Protein AF-0000000067284777 (afdb_homodimer)

Organism: NCBI:txid741277

Radius of gyration: 22.98 Å; Cα contacts (8 Å, |Δi|>4): 532; chains: 2; bounding box: 87×63×55 Å

Foldseek 3Di:
DPPPPPPPPPPPPCPVPLWAKEKEWAQCAQFDDDPNDTDDGGLRNLLLVVLVVVCVPPPCCPRYPYYYDPHPPPRVFPTKMWIDIAQAKIWMFGVAGSPPCNVQVSQLNVVLVVDPRSDDDLVNGDDRRNPGTDDIGGHDD/DPPPPPPPPPPPPCPVVQWAKEKEWAQCAQFDDDPNDTDDGGLRNLLLVVLVVVCVPPPCCPRYPYYYDPHPPPRVFPTKMWIDIAQAKIWMFGVAGSPPCNVQVSQLNVVLVVDPRSDDDLVNGDDSRNPGTDDIGGHDD

Sequence (282 aa):
MTTTTNTSAISTHKNTQQPSHTLFVCKTCASVWQDGKRVGESGGQKLLKKLQELAQDWHLKDGFPIQEVECMSACSHSCVVAFAGSGKLTYMFGDLPVDDSAAAILECASKYYDKPDGFLPWSERPEPLKKGILARIPSLSMTTTTNTSAISTHKNTQQPSHTLFVCKTCASVWQDGKRVGESGGQKLLKKLQELAQDWHLKDGFPIQEVECMSACSHSCVVAFAGSGKLTYMFGDLPVDDSAAAILECASKYYDKPDGFLPWSERPEPLKKGILARIPSLS

Secondary structure (DSSP, 8-state):
--------------------EEEEEETTTT-EEETTEEES--HHHHHHHHHHHHHTT-TTTTTS-EEEES--S-GGG-S-EEEEETTS-EEEE----TTT-HHHHHHHHHHHHHSTT----GGGS-HHHHHTEEEEEPPP-/--------------------EEEEEETTTT-EEETTEEES--HHHHHHHHHHHHHTT-TTTTTS-EEEES--S-GGG-S-EEEEETTS-EEEE----TTTSHHHHHHHHHHHHHSTT----GGGS-HHHHHTEEEEEPPP-

Solvent-accessible surface area (backbone atoms only — not comparable to full-atom values): 15548 Å² total; per-residue (Å²): 135,84,78,75,77,78,74,73,74,73,72,74,71,73,72,65,76,57,72,54,34,38,35,38,31,22,33,51,19,60,56,40,74,53,97,91,33,82,46,88,78,19,43,13,42,52,31,47,50,50,36,54,60,59,35,73,77,38,94,48,44,82,60,40,36,78,40,80,35,70,69,33,62,42,64,95,29,39,23,40,39,32,46,40,36,66,72,12,34,32,39,32,34,20,55,36,54,60,89,75,30,42,69,45,49,54,53,39,48,52,53,30,67,71,29,84,50,29,72,71,58,66,88,75,36,42,72,66,55,51,76,13,53,55,36,42,41,78,45,78,127,135,80,75,76,76,77,72,72,72,72,72,71,70,70,74,64,75,58,75,54,36,38,34,38,30,22,33,49,19,60,54,40,74,54,96,92,33,83,46,86,78,18,43,12,41,51,31,46,50,50,36,55,61,59,33,73,78,38,94,48,44,82,60,40,36,79,41,81,35,70,70,33,62,42,65,95,30,40,24,41,38,32,44,41,36,68,73,13,34,31,38,30,36,20,54,36,55,58,89,75,30,44,70,45,49,54,54,38,48,52,53,30,67,70,29,84,50,28,72,72,56,66,89,73,38,41,72,67,55,51,77,14,52,55,35,42,40,78,45,78,129

InterPro domains:
  IPR012863 Protein of unknown function DUF1636 [PF07845] (23-139)
  IPR036249 Thioredoxin-like superfamily [SSF52833] (20-105)

Nearest PDB structures (foldseek):
  1f37-assembly1_B  TM=7.249E-01  e=5.087E-04  Aquifex aeolicus
  1m2b-assembly1_B  TM=7.357E-01  e=4.433E-03  Aquifex aeolicus
  1m2a-assembly1_A  TM=6.903E-01  e=4.716E-03  Aquifex aeolicus
  5abr-assembly1_B  TM=6.705E-01  e=3.917E-03  Azotobacter vinelandii
  6wa6-assembly1_H  TM=3.284E-01  e=9.497E+00  Chlamydia pneumoniae

Structure (mmCIF, N/CA/C/O backbone):
data_AF-0000000067284777-model_v1
#
loop_
_entity.id
_entity.type
_entity.pdbx_description
1 polymer 'FeS-binding protein'
#
loop_
_atom_site.group_PDB
_atom_site.id
_atom_site.type_symbol
_atom_site.label_atom_id
_atom_site.label_alt_id
_atom_site.label_comp_id
_atom_site.label_asym_id
_atom_site.label_entity_id
_atom_site.label_seq_id
_atom_site.pdbx_PDB_ins_code
_atom_site.Cartn_x
_atom_site.Cartn_y
_atom_site.Cartn_z
_atom_site.occupancy
_atom_site.B_iso_or_equiv
_atom_site.auth_seq_id
_atom_site.auth_comp_id
_atom_site.auth_asym_id
_atom_site.auth_atom_id
_atom_site.pdbx_PDB_model_num
ATOM 1 N N . MET A 1 1 ? -61.688 14.523 23.891 1 28.2 1 MET A N 1
ATOM 2 C CA . MET A 1 1 ? -61.094 13.344 23.281 1 28.2 1 MET A CA 1
ATOM 3 C C . MET A 1 1 ? -59.688 13.656 22.797 1 28.2 1 MET A C 1
ATOM 5 O O . MET A 1 1 ? -59.5 14.43 21.844 1 28.2 1 MET A O 1
ATOM 9 N N . THR A 1 2 ? -58.688 13.789 23.688 1 31.59 2 THR A N 1
ATOM 10 C CA . THR A 1 2 ? -57.312 14.258 23.578 1 31.59 2 THR A CA 1
ATOM 11 C C . THR A 1 2 ? -56.469 13.258 22.797 1 31.59 2 THR A C 1
ATOM 13 O O . THR A 1 2 ? -56.25 12.125 23.234 1 31.59 2 THR A O 1
ATOM 16 N N . THR A 1 3 ? -56.688 13.203 21.484 1 32.84 3 THR A N 1
ATOM 17 C CA . THR A 1 3 ? -55.906 12.32 20.609 1 32.84 3 THR A CA 1
ATOM 18 C C . THR A 1 3 ? -54.438 12.555 20.781 1 32.84 3 THR A C 1
ATOM 20 O O . THR A 1 3 ? -53.938 13.68 20.625 1 32.84 3 THR A O 1
ATOM 23 N N . THR A 1 4 ? -53.781 11.797 21.688 1 32.78 4 THR A N 1
ATOM 24 C CA . THR A 1 4 ? -52.344 11.727 21.953 1 32.78 4 THR A CA 1
ATOM 25 C C . THR A 1 4 ? -51.594 11.32 20.703 1 32.78 4 THR A C 1
ATOM 27 O O . THR A 1 4 ? -51.812 10.234 20.156 1 32.78 4 THR A O 1
ATOM 30 N N . THR A 1 5 ? -51.312 12.25 19.781 1 32.47 5 THR A N 1
ATOM 31 C CA . THR A 1 5 ? -50.5 12.008 18.609 1 32.47 5 THR A CA 1
ATOM 32 C C . THR A 1 5 ? -49.156 11.391 19.031 1 32.47 5 THR A C 1
ATOM 34 O O . THR A 1 5 ? -48.438 11.969 19.844 1 32.47 5 THR A O 1
ATOM 37 N N . ASN A 1 6 ? -49.094 10.031 19.031 1 28.44 6 ASN A N 1
ATOM 38 C CA . ASN A 1 6 ? -47.875 9.242 19.219 1 28.44 6 ASN A CA 1
ATOM 39 C C . ASN A 1 6 ? -46.781 9.656 18.25 1 28.44 6 ASN A C 1
ATOM 41 O O . ASN A 1 6 ? -46.875 9.391 17.047 1 28.44 6 ASN A O 1
ATOM 45 N N . THR A 1 7 ? -46.156 10.828 18.328 1 32.12 7 THR A N 1
ATOM 46 C CA . THR A 1 7 ? -45.031 11.164 17.484 1 32.12 7 THR A CA 1
ATOM 47 C C . THR A 1 7 ? -43.938 10.102 17.578 1 32.12 7 THR A C 1
ATOM 49 O O . THR A 1 7 ? -43.375 9.883 18.656 1 32.12 7 THR A O 1
ATOM 52 N N . SER A 1 8 ? -44.219 8.992 16.938 1 30.64 8 SER A N 1
ATOM 53 C CA . SER A 1 8 ? -43.156 8.008 16.891 1 30.64 8 SER A CA 1
ATOM 54 C C . SER A 1 8 ? -41.812 8.656 16.5 1 30.64 8 SER A C 1
ATOM 56 O O . SER A 1 8 ? -41.719 9.344 15.484 1 30.64 8 SER A O 1
ATOM 58 N N . ALA A 1 9 ? -41 9.008 17.438 1 30.67 9 ALA A N 1
ATOM 59 C CA . ALA A 1 9 ? -39.594 9.375 17.234 1 30.67 9 ALA A CA 1
ATOM 60 C C . ALA A 1 9 ? -38.875 8.344 16.375 1 30.67 9 ALA A C 1
ATOM 62 O O . ALA A 1 9 ? -38.844 7.156 16.703 1 30.67 9 ALA A O 1
ATOM 63 N N . ILE A 1 10 ? -39.062 8.43 15.047 1 29.17 10 ILE A N 1
ATOM 64 C CA . ILE A 1 10 ? -38.188 7.633 14.188 1 29.17 10 ILE A CA 1
ATOM 65 C C . ILE A 1 10 ? -36.781 7.648 14.727 1 29.17 10 ILE A C 1
ATOM 67 O O . ILE A 1 10 ? -36.219 8.719 14.977 1 29.17 10 ILE A O 1
ATOM 71 N N . SER A 1 11 ? -36.438 6.711 15.539 1 30.22 11 SER A N 1
ATOM 72 C CA . SER A 1 11 ? -35.062 6.422 15.898 1 30.22 11 SER A CA 1
ATOM 73 C C . SER A 1 11 ? -34.125 6.535 14.688 1 30.22 11 SER A C 1
ATOM 75 O O . SER A 1 11 ? -34.375 5.906 13.648 1 30.22 11 SER A O 1
ATOM 77 N N . THR A 1 12 ? -33.719 7.742 14.359 1 32 12 THR A N 1
ATOM 78 C CA . THR A 1 12 ? -32.562 7.82 13.484 1 32 12 THR A CA 1
ATOM 79 C C . THR A 1 12 ? -31.562 6.719 13.828 1 32 12 THR A C 1
ATOM 81 O O . THR A 1 12 ? -31.062 6.645 14.953 1 32 12 THR A O 1
ATOM 84 N N . HIS A 1 13 ? -31.844 5.508 13.422 1 29.3 13 HIS A N 1
ATOM 85 C CA . HIS A 1 13 ? -30.781 4.5 13.391 1 29.3 13 HIS A CA 1
ATOM 86 C C . HIS A 1 13 ? -29.422 5.133 13.094 1 29.3 13 HIS A C 1
ATOM 88 O O . HIS A 1 13 ? -29.281 5.887 12.133 1 29.3 13 HIS A O 1
ATOM 94 N N . LYS A 1 14 ? -28.766 5.461 14.117 1 30.23 14 LYS A N 1
ATOM 95 C CA . LYS A 1 14 ? -27.328 5.691 14.078 1 30.23 14 LYS A CA 1
ATOM 96 C C . LYS A 1 14 ? -26.625 4.672 13.18 1 30.23 14 LYS A C 1
ATOM 98 O O . LYS A 1 14 ? -26.469 3.508 13.555 1 30.23 14 LYS A O 1
ATOM 103 N N . ASN A 1 15 ? -27.141 4.355 12.016 1 34.28 15 ASN A N 1
ATOM 104 C CA . ASN A 1 15 ? -26.141 3.699 11.172 1 34.28 15 ASN A CA 1
ATOM 105 C C . ASN A 1 15 ? -24.766 4.324 11.352 1 34.28 15 ASN A C 1
ATOM 107 O O . ASN A 1 15 ? -24.453 5.352 10.742 1 34.28 15 ASN A O 1
ATOM 111 N N . THR A 1 16 ? -24.234 4.492 12.422 1 37.41 16 THR A N 1
ATOM 112 C CA . THR A 1 16 ? -22.859 4.832 12.766 1 37.41 16 THR A CA 1
ATOM 113 C C . THR A 1 16 ? -21.875 4.152 11.812 1 37.41 16 THR A C 1
ATOM 115 O O . THR A 1 16 ? -20.672 4.117 12.07 1 37.41 16 THR A O 1
ATOM 118 N N . GLN A 1 17 ? -22.312 3.156 11.008 1 44.62 17 GLN A N 1
ATOM 119 C CA . GLN A 1 17 ? -21.172 2.607 10.281 1 44.62 17 GLN A CA 1
ATOM 120 C C . GLN A 1 17 ? -20.438 3.703 9.523 1 44.62 17 GLN A C 1
ATOM 122 O O . GLN A 1 17 ? -20.812 4.062 8.406 1 44.62 17 GLN A O 1
ATOM 127 N N . GLN A 1 18 ? -20.406 4.953 9.891 1 48.53 18 GLN A N 1
ATOM 128 C CA . GLN A 1 18 ? -19.656 5.965 9.156 1 48.53 18 GLN A CA 1
ATOM 129 C C . GLN A 1 18 ? -18.359 5.391 8.602 1 48.53 18 GLN A C 1
ATOM 131 O O . GLN A 1 18 ? -17.625 4.715 9.312 1 48.53 18 GLN A O 1
ATOM 136 N N . PRO A 1 19 ? -18.312 5.242 7.27 1 56.78 19 PRO A N 1
ATOM 137 C CA . PRO A 1 19 ? -17.016 4.84 6.707 1 56.78 19 PRO A CA 1
ATOM 138 C C . PRO A 1 19 ? -15.836 5.504 7.406 1 56.78 19 PRO A C 1
ATOM 140 O O . PRO A 1 19 ? -15.867 6.711 7.66 1 56.78 19 PRO A O 1
ATOM 143 N N . SER A 1 20 ? -15.039 4.793 8.172 1 87.12 20 SER A N 1
ATOM 144 C CA . SER A 1 20 ? -13.883 5.285 8.922 1 87.12 20 SER A CA 1
ATOM 145 C C . SER A 1 20 ? -12.664 5.438 8.023 1 87.12 20 SER A C 1
ATOM 147 O O . SER A 1 20 ? -12.5 4.691 7.055 1 87.12 20 SER A O 1
ATOM 149 N N . HIS A 1 21 ? -12.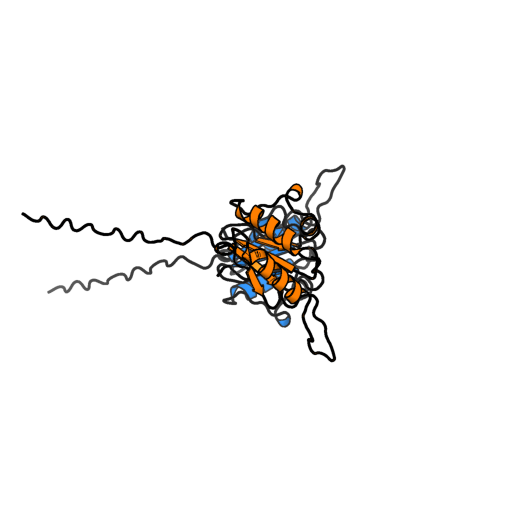156 6.656 7.848 1 97.19 21 HIS A N 1
ATOM 150 C CA . HIS A 1 21 ? -10.914 6.984 7.16 1 97.19 21 HIS A CA 1
ATOM 151 C C . HIS A 1 21 ? -9.766 7.152 8.148 1 97.19 21 HIS A C 1
ATOM 153 O O . HIS A 1 21 ? -9.984 7.465 9.32 1 97.19 21 HIS A O 1
ATOM 159 N N . THR A 1 22 ? -8.57 6.859 7.672 1 98.12 22 THR A N 1
ATOM 160 C CA . THR A 1 22 ? -7.367 7.152 8.445 1 98.12 22 THR A CA 1
ATOM 161 C C . THR A 1 22 ? -6.23 7.605 7.531 1 98.12 22 THR A C 1
ATOM 163 O O . THR A 1 22 ? -6.027 7.035 6.461 1 98.12 22 THR A O 1
ATOM 166 N N . LEU A 1 23 ? -5.555 8.641 7.926 1 98.69 23 LEU A N 1
ATOM 167 C CA . LEU A 1 23 ? -4.301 9.086 7.332 1 98.69 23 LEU A CA 1
ATOM 168 C C . LEU A 1 23 ? -3.109 8.594 8.148 1 98.69 23 LEU A C 1
ATOM 170 O O . LEU A 1 23 ? -2.859 9.102 9.25 1 98.69 23 LEU A O 1
ATOM 174 N N . PHE A 1 24 ? -2.357 7.68 7.582 1 98.81 24 PHE A N 1
ATOM 175 C CA . PHE A 1 24 ? -1.206 7.109 8.273 1 98.81 24 PHE A CA 1
ATOM 176 C C . PHE A 1 24 ? 0.067 7.867 7.914 1 98.81 24 PHE A C 1
ATOM 178 O O . PHE A 1 24 ? 0.275 8.234 6.758 1 98.81 24 PHE A O 1
ATOM 185 N N . VAL A 1 25 ? 0.874 8.109 8.906 1 98.88 25 VAL A N 1
ATOM 186 C CA . VAL A 1 25 ? 2.166 8.75 8.711 1 98.88 25 VAL A CA 1
ATOM 187 C C . VAL A 1 25 ? 3.275 7.883 9.297 1 98.88 25 VAL A C 1
ATOM 189 O O . VAL A 1 25 ? 3.227 7.512 10.469 1 98.88 25 VAL A O 1
ATOM 192 N N . CYS A 1 26 ? 4.25 7.551 8.508 1 98.81 26 CYS A N 1
ATOM 193 C CA . CYS A 1 26 ? 5.395 6.793 8.992 1 98.81 26 CYS A CA 1
ATOM 194 C C . CYS A 1 26 ? 6.32 7.672 9.82 1 98.81 26 CYS A C 1
ATOM 196 O O . CYS A 1 26 ? 6.957 8.586 9.297 1 98.81 26 CYS A O 1
ATOM 198 N N . LYS A 1 27 ? 6.438 7.391 10.977 1 97.81 27 LYS A N 1
ATOM 199 C CA . LYS A 1 27 ? 7.121 8.344 11.844 1 97.81 27 LYS A CA 1
ATOM 200 C C . LYS A 1 27 ? 8.625 8.102 11.852 1 97.81 27 LYS A C 1
ATOM 202 O O . LYS A 1 27 ? 9.398 8.961 12.281 1 97.81 27 LYS A O 1
ATOM 207 N N . THR A 1 28 ? 9.062 6.973 11.383 1 97.06 28 THR A N 1
ATOM 208 C CA . THR A 1 28 ? 10.484 6.68 11.445 1 97.06 28 THR A CA 1
ATOM 209 C C . THR A 1 28 ? 11.18 7.094 10.148 1 97.06 28 THR A C 1
ATOM 211 O O . THR A 1 28 ? 12.398 6.953 10.016 1 97.06 28 THR A O 1
ATOM 214 N N . CYS A 1 29 ? 10.523 7.57 9.234 1 96.62 29 CYS A N 1
ATOM 215 C CA . CYS A 1 29 ? 11.125 8.023 7.988 1 96.62 29 CYS A CA 1
ATOM 216 C C . CYS A 1 29 ? 12.227 9.047 8.25 1 96.62 29 CYS A C 1
ATOM 218 O O . CYS A 1 29 ? 12.055 9.938 9.078 1 96.62 29 CYS A O 1
ATOM 220 N N . ALA A 1 30 ? 13.336 8.891 7.441 1 96.62 30 ALA A N 1
ATOM 221 C CA . ALA A 1 30 ? 14.422 9.867 7.441 1 96.62 30 ALA A CA 1
ATOM 222 C C . ALA A 1 30 ? 14.938 10.117 8.852 1 96.62 30 ALA A C 1
ATOM 224 O O . ALA A 1 30 ? 15.07 11.266 9.281 1 96.62 30 ALA A O 1
ATOM 225 N N . SER A 1 31 ? 15.086 9.078 9.531 1 96 31 SER A N 1
ATOM 226 C CA . SER A 1 31 ? 15.68 9.148 10.859 1 96 31 SER A CA 1
ATOM 227 C C . SER A 1 31 ? 17.172 9.43 10.781 1 96 31 SER A C 1
ATOM 229 O O . SER A 1 31 ? 17.828 9.086 9.797 1 96 31 SER A O 1
ATOM 231 N N . VAL A 1 32 ? 17.594 10.102 11.828 1 93.81 32 VAL A N 1
ATOM 232 C CA . VAL A 1 32 ? 19.031 10.336 11.977 1 93.81 32 VAL A CA 1
ATOM 233 C C . VAL A 1 32 ? 19.625 9.312 12.938 1 93.81 32 VAL A C 1
ATOM 235 O O . VAL A 1 32 ? 19.062 9.055 14.008 1 93.81 32 VAL A O 1
ATOM 238 N N . TRP A 1 33 ? 20.734 8.727 12.438 1 92.19 33 TRP A N 1
ATOM 239 C CA . TRP A 1 33 ? 21.328 7.664 13.234 1 92.19 33 TRP A CA 1
ATOM 240 C C . TRP A 1 33 ? 22.75 8.039 13.656 1 92.19 33 TRP A C 1
ATOM 242 O O . TRP A 1 33 ? 23.516 8.594 12.859 1 92.19 33 TRP A O 1
ATOM 252 N N . GLN A 1 34 ? 22.938 7.938 14.977 1 93.88 34 GLN A N 1
ATOM 253 C CA . GLN A 1 34 ? 24.266 8.094 15.555 1 93.88 34 GLN A CA 1
ATOM 254 C C . GLN A 1 34 ? 24.641 6.891 16.422 1 93.88 34 GLN A C 1
ATOM 256 O O . GLN A 1 34 ? 23.906 6.531 17.344 1 93.88 34 GLN A O 1
ATOM 261 N N . ASP A 1 35 ? 25.781 6.242 16.094 1 93.75 35 ASP A N 1
ATOM 262 C CA . ASP A 1 35 ? 26.312 5.094 16.828 1 93.75 35 ASP A CA 1
ATOM 263 C C . ASP A 1 35 ? 25.25 3.998 16.953 1 93.75 35 ASP A C 1
ATOM 265 O O . ASP A 1 35 ? 25.016 3.484 18.047 1 93.75 35 ASP A O 1
ATOM 269 N N . GLY A 1 36 ? 24.438 3.783 15.984 1 90.75 36 GLY A N 1
ATOM 270 C CA . GLY A 1 36 ? 23.484 2.695 15.922 1 90.75 36 GLY A CA 1
ATOM 271 C C . GLY A 1 36 ? 22.172 3.018 16.609 1 90.75 36 GLY A C 1
ATOM 272 O O . GLY A 1 36 ? 21.312 2.146 16.766 1 90.75 36 GLY A O 1
ATOM 273 N N . LYS A 1 37 ? 22.141 4.266 17.078 1 92 37 LYS A N 1
ATOM 274 C CA . LYS A 1 37 ? 20.922 4.684 17.75 1 92 37 LYS A CA 1
ATOM 275 C C . LYS A 1 37 ? 20.266 5.863 17.047 1 92 37 LYS A C 1
ATOM 277 O O . LYS A 1 37 ? 20.953 6.738 16.516 1 92 37 LYS A O 1
ATOM 282 N N . ARG A 1 38 ? 18.922 5.746 17.031 1 93.5 38 ARG A N 1
ATOM 283 C CA . ARG A 1 38 ? 18.172 6.875 16.484 1 93.5 38 ARG A CA 1
ATOM 284 C C . ARG A 1 38 ? 18.266 8.094 17.406 1 93.5 38 ARG A C 1
ATOM 286 O O . ARG A 1 38 ? 18.078 7.98 18.609 1 93.5 38 ARG A O 1
ATOM 293 N N . VAL A 1 39 ? 18.578 9.25 16.766 1 95.44 39 VAL A N 1
ATOM 294 C CA . VAL A 1 39 ? 18.719 10.469 17.547 1 95.44 39 VAL A CA 1
ATOM 295 C C . VAL A 1 39 ? 17.891 11.594 16.922 1 95.44 39 VAL A C 1
ATOM 297 O O . VAL A 1 39 ? 17.688 11.609 15.703 1 95.44 39 VAL A O 1
ATOM 300 N N . GLY A 1 40 ? 17.344 12.461 17.844 1 96.44 40 GLY A N 1
ATOM 301 C CA . GLY A 1 40 ? 16.641 13.625 17.344 1 96.44 40 GLY A CA 1
ATOM 302 C C . GLY A 1 40 ? 15.273 13.297 16.766 1 96.44 40 GLY A C 1
ATOM 303 O O . GLY A 1 40 ? 14.68 12.273 17.125 1 96.44 40 GLY A O 1
ATOM 304 N N . GLU A 1 41 ? 14.766 14.25 16.031 1 97 41 GLU A N 1
ATOM 305 C CA . GLU A 1 41 ? 13.469 14.125 15.383 1 97 41 GLU A CA 1
ATOM 306 C C . GLU A 1 41 ? 13.609 13.664 13.938 1 97 41 GLU A C 1
ATOM 308 O O . GLU A 1 41 ? 14.406 14.219 13.18 1 97 41 GLU A O 1
ATOM 313 N N . SER A 1 42 ? 12.938 12.625 13.594 1 97.81 42 SER A N 1
ATOM 314 C CA . SER A 1 42 ? 12.977 12.125 12.219 1 97.81 42 SER A CA 1
ATOM 315 C C . SER A 1 42 ? 12.203 13.031 11.273 1 97.81 42 SER A C 1
ATOM 317 O O . SER A 1 42 ? 11.406 13.867 11.719 1 97.81 42 SER A O 1
ATOM 319 N N . GLY A 1 43 ? 12.492 12.875 10 1 97.88 43 GLY A N 1
ATOM 320 C CA . GLY A 1 43 ? 11.664 13.547 9.008 1 97.88 43 GLY A CA 1
ATOM 321 C C . GLY A 1 43 ? 10.195 13.211 9.125 1 97.88 43 GLY A C 1
ATOM 322 O O . GLY A 1 43 ? 9.336 14.094 9.023 1 97.88 43 GLY A O 1
ATOM 323 N N . GLY A 1 44 ? 9.938 11.938 9.367 1 98.62 44 GLY A N 1
ATOM 324 C CA . GLY A 1 44 ? 8.555 11.523 9.547 1 98.62 44 GLY A CA 1
ATOM 325 C C . GLY A 1 44 ? 7.883 12.188 10.734 1 98.62 44 GLY A C 1
ATOM 326 O O . GLY A 1 44 ? 6.711 12.562 10.656 1 98.62 44 GLY A O 1
ATOM 327 N N . GLN A 1 45 ? 8.602 12.328 11.797 1 98.44 45 GLN A N 1
ATOM 328 C CA . GLN A 1 45 ? 8.062 13.008 12.977 1 98.44 45 GLN A CA 1
ATOM 329 C C . GLN A 1 45 ? 7.809 14.484 12.688 1 98.44 45 GLN A C 1
ATOM 331 O O . GLN A 1 45 ? 6.801 15.039 13.125 1 98.44 45 GLN A O 1
ATOM 336 N N . LYS A 1 46 ? 8.711 15.07 12 1 98.5 46 LYS A N 1
ATOM 337 C CA . LYS A 1 46 ? 8.531 16.469 11.625 1 98.5 46 LYS A CA 1
ATOM 338 C C . LYS A 1 46 ? 7.309 16.641 10.734 1 98.5 46 LYS A C 1
ATOM 340 O O . LYS A 1 46 ? 6.5 17.562 10.945 1 98.5 46 LYS A O 1
ATOM 345 N N . LEU A 1 47 ? 7.16 15.773 9.773 1 98.69 47 LEU A N 1
ATOM 346 C CA . LEU A 1 47 ? 6.004 15.828 8.883 1 98.69 47 LEU A CA 1
ATOM 347 C C . LEU A 1 47 ? 4.711 15.617 9.664 1 98.69 47 LEU A C 1
ATOM 349 O O . LEU A 1 47 ? 3.725 16.328 9.445 1 98.69 47 LEU A O 1
ATOM 353 N N . LEU A 1 48 ? 4.762 14.727 10.547 1 98.75 48 LEU A N 1
ATOM 354 C CA . LEU A 1 48 ? 3.605 14.438 11.391 1 98.75 48 LEU A CA 1
ATOM 355 C C . LEU A 1 48 ? 3.184 15.672 12.18 1 98.75 48 LEU A C 1
ATOM 357 O O . LEU A 1 48 ? 2 16.016 12.211 1 98.75 48 LEU A O 1
ATOM 361 N N . LYS A 1 49 ? 4.094 16.281 12.766 1 98.44 49 LYS A N 1
ATOM 362 C CA . LYS A 1 49 ? 3.809 17.469 13.555 1 98.44 49 LYS A CA 1
ATOM 363 C C . LYS A 1 49 ? 3.188 18.562 12.695 1 98.44 49 LYS A C 1
ATOM 365 O O . LYS A 1 49 ? 2.199 19.188 13.086 1 98.44 49 LYS A O 1
ATOM 370 N N . LYS A 1 50 ? 3.75 18.75 11.57 1 98.5 50 LYS A N 1
ATOM 371 C CA . LYS A 1 50 ? 3.227 19.766 10.664 1 98.5 50 LYS A CA 1
ATOM 372 C C . LYS A 1 50 ? 1.803 19.438 10.227 1 98.5 50 LYS A C 1
ATOM 374 O O . LYS A 1 50 ? 0.944 20.312 10.156 1 98.5 50 LYS A O 1
ATOM 379 N N . LEU A 1 51 ? 1.586 18.172 9.93 1 98.75 51 LEU A N 1
ATOM 380 C CA . LEU A 1 51 ? 0.256 17.734 9.531 1 98.75 51 LEU A CA 1
ATOM 381 C C . LEU A 1 51 ? -0.751 17.953 10.656 1 98.75 51 LEU A C 1
ATOM 383 O O . LEU A 1 51 ? -1.847 18.469 10.414 1 98.75 51 LEU A O 1
ATOM 387 N N . GLN A 1 52 ? -0.333 17.625 11.82 1 98.31 52 GLN A N 1
ATOM 388 C CA . GLN A 1 52 ? -1.223 17.766 12.969 1 98.31 52 GLN A CA 1
ATOM 389 C C . GLN A 1 52 ? -1.526 19.234 13.258 1 98.31 52 GLN A C 1
ATOM 391 O O . GLN A 1 52 ? -2.662 19.578 13.586 1 98.31 52 GLN A O 1
ATOM 396 N N . GLU A 1 53 ? -0.557 20.016 13.141 1 98.06 53 GLU A N 1
ATOM 397 C CA . GLU A 1 53 ? -0.75 21.453 13.352 1 98.06 53 GLU A CA 1
ATOM 398 C C . GLU A 1 53 ? -1.726 22.016 12.328 1 98.06 53 GLU A C 1
ATOM 400 O O . GLU A 1 53 ? -2.668 22.734 12.688 1 98.06 53 GLU A O 1
ATOM 405 N N . LEU A 1 54 ? -1.557 21.703 11.117 1 98.06 54 LEU A N 1
ATOM 406 C CA . LEU A 1 54 ? -2.408 22.219 10.055 1 98.06 54 LEU A CA 1
ATOM 407 C C . LEU A 1 54 ? -3.814 21.641 10.148 1 98.06 54 LEU A C 1
ATOM 409 O O . LEU A 1 54 ? -4.793 22.312 9.82 1 98.06 54 LEU A O 1
ATOM 413 N N . ALA A 1 55 ? -3.867 20.469 10.617 1 98.12 55 ALA A N 1
ATOM 414 C CA . ALA A 1 55 ? -5.137 19.75 10.633 1 98.12 55 ALA A CA 1
ATOM 415 C C . ALA A 1 55 ? -6.066 20.297 11.711 1 98.12 55 ALA A C 1
ATOM 417 O O . ALA A 1 55 ? -7.262 20 11.727 1 98.12 55 ALA A O 1
ATOM 418 N N . GLN A 1 56 ? -5.52 21.047 12.617 1 97.56 56 GLN A N 1
ATOM 419 C CA . GLN A 1 56 ? -6.352 21.594 13.68 1 97.56 56 GLN A CA 1
ATOM 420 C C . GLN A 1 56 ? -7.535 22.375 13.102 1 97.56 56 GLN A C 1
ATOM 422 O O . GLN A 1 56 ? -8.617 22.406 13.695 1 97.56 56 GLN A O 1
ATOM 427 N N . ASP A 1 57 ? -7.398 22.938 11.945 1 96.5 57 ASP A N 1
ATOM 428 C CA . ASP A 1 57 ? -8.438 23.734 11.289 1 96.5 57 ASP A CA 1
ATOM 429 C C . ASP A 1 57 ? -9.016 23 10.094 1 96.5 57 ASP A C 1
ATOM 431 O O . ASP A 1 57 ? -9.766 23.578 9.305 1 96.5 57 ASP A O 1
ATOM 435 N N . TRP A 1 58 ? -8.641 21.781 9.969 1 97.19 58 TRP A N 1
ATOM 436 C CA . TRP A 1 58 ? -9.078 20.969 8.828 1 97.19 58 TRP A CA 1
ATOM 437 C C . TRP A 1 58 ? -10.477 20.422 9.07 1 97.19 58 TRP A C 1
ATOM 439 O O . TRP A 1 58 ? -10.773 19.891 10.148 1 97.19 58 TRP A O 1
ATOM 449 N N . HIS A 1 59 ? -11.391 20.5 8.102 1 96.94 59 HIS A N 1
ATOM 450 C CA . HIS A 1 59 ? -12.805 20.188 8.281 1 96.94 59 HIS A CA 1
ATOM 451 C C . HIS A 1 59 ? -13.023 18.688 8.461 1 96.94 59 HIS A C 1
ATOM 453 O O . HIS A 1 59 ? -14.078 18.266 8.938 1 96.94 59 HIS A O 1
ATOM 459 N N . LEU A 1 60 ? -12 17.938 8.078 1 97.31 60 LEU A N 1
ATOM 460 C CA . LEU A 1 60 ? -12.164 16.484 8.172 1 97.31 60 LEU A CA 1
ATOM 461 C C . LEU A 1 60 ? -11.375 15.93 9.352 1 97.31 60 LEU A C 1
ATOM 463 O O . LEU A 1 60 ? -11.172 14.719 9.453 1 97.31 60 LEU A O 1
ATOM 467 N N . LYS A 1 61 ? -10.891 16.75 10.203 1 95.5 61 LYS A N 1
ATOM 468 C CA . LYS A 1 61 ? -10 16.359 11.297 1 95.5 61 LYS A CA 1
ATOM 469 C C . LYS A 1 61 ? -10.602 15.219 12.109 1 95.5 61 LYS A C 1
ATOM 471 O O . LYS A 1 61 ? -9.891 14.32 12.562 1 95.5 61 LYS A O 1
ATOM 476 N N . ASP A 1 62 ? -11.914 15.148 12.289 1 93.88 62 ASP A N 1
ATOM 477 C CA . ASP A 1 62 ? -12.562 14.125 13.102 1 93.88 62 ASP A CA 1
ATOM 478 C C . ASP A 1 62 ? -12.906 12.898 12.266 1 93.88 62 ASP A C 1
ATOM 480 O O . ASP A 1 62 ? -12.891 11.773 12.766 1 93.88 62 ASP A O 1
ATOM 484 N N . GLY A 1 63 ? -13.203 13.039 11.055 1 95.06 63 GLY A N 1
ATOM 485 C CA . GLY A 1 63 ? -13.625 11.961 10.172 1 95.06 63 GLY A CA 1
ATOM 486 C C . GLY A 1 63 ? -12.469 11.258 9.492 1 95.06 63 GLY A C 1
ATOM 487 O O . GLY A 1 63 ? -12.633 10.164 8.945 1 95.06 63 GLY A O 1
ATOM 488 N N . PHE A 1 64 ? -11.344 11.891 9.539 1 97 64 PHE A N 1
ATOM 489 C CA . PHE A 1 64 ? -10.133 11.391 8.898 1 97 64 PHE A CA 1
ATOM 490 C C . PHE A 1 64 ? -8.922 11.602 9.797 1 97 64 PHE A C 1
ATOM 492 O O . PHE A 1 64 ? -8.023 12.383 9.469 1 97 64 PHE A O 1
ATOM 499 N N . PRO A 1 65 ? -8.867 10.836 10.883 1 97.12 65 PRO A N 1
ATOM 500 C CA . PRO A 1 65 ? -7.789 11.055 11.852 1 97.12 65 PRO A CA 1
ATOM 501 C C . PRO A 1 65 ? -6.406 10.758 11.281 1 97.12 65 PRO A C 1
ATOM 503 O O . PRO A 1 65 ? -6.266 9.883 10.414 1 97.12 65 PRO A O 1
ATOM 506 N N . ILE A 1 66 ? -5.449 11.492 11.742 1 98.19 66 ILE A N 1
ATOM 507 C CA . ILE A 1 66 ? -4.043 11.266 11.438 1 98.19 66 ILE A CA 1
ATOM 508 C C . ILE A 1 66 ? -3.445 10.305 12.469 1 98.19 66 ILE A C 1
ATOM 510 O O . ILE A 1 66 ? -3.508 10.562 13.672 1 98.19 66 ILE A O 1
ATOM 514 N N . GLN A 1 67 ? -2.896 9.242 12 1 98.12 67 GLN A N 1
ATOM 515 C CA . GLN A 1 67 ? -2.326 8.234 12.891 1 98.12 67 GLN A CA 1
ATOM 516 C C . GLN A 1 67 ? -0.855 7.988 12.57 1 98.12 67 GLN A C 1
ATOM 518 O O . GLN A 1 67 ? -0.502 7.727 11.414 1 98.12 67 GLN A O 1
ATOM 523 N N . GLU A 1 68 ? -0.025 8.062 13.562 1 98.38 68 GLU A N 1
ATOM 524 C CA . GLU A 1 68 ? 1.381 7.715 13.383 1 98.38 68 GLU A CA 1
ATOM 525 C C . GLU A 1 68 ? 1.565 6.203 13.297 1 98.38 68 GLU A C 1
ATOM 527 O O . GLU A 1 68 ? 0.847 5.445 13.953 1 98.38 68 GLU A O 1
ATOM 532 N N . VAL A 1 69 ? 2.441 5.812 12.492 1 98.5 69 VAL A N 1
ATOM 533 C CA . VAL A 1 69 ? 2.865 4.426 12.336 1 98.5 69 VAL A CA 1
ATOM 534 C C . VAL A 1 69 ? 4.379 4.324 12.492 1 98.5 69 VAL A C 1
ATOM 536 O O . VAL A 1 69 ? 5.117 5.184 12.008 1 98.5 69 VAL A O 1
ATOM 539 N N . GLU A 1 70 ? 4.828 3.363 13.227 1 97.44 70 GLU A N 1
ATOM 540 C CA . GLU A 1 70 ? 6.266 3.246 13.469 1 97.44 70 GLU A CA 1
ATOM 541 C C . GLU A 1 70 ? 7.035 3.096 12.164 1 97.44 70 GLU A C 1
ATOM 543 O O . GLU A 1 70 ? 7.992 3.828 11.914 1 97.44 70 GLU A O 1
ATOM 548 N N . CYS A 1 71 ? 6.66 2.162 11.297 1 98.19 71 CYS A N 1
ATOM 549 C CA . CYS A 1 71 ? 7.367 1.948 10.039 1 98.19 71 CYS A CA 1
ATOM 550 C C . CYS A 1 71 ? 6.434 1.372 8.977 1 98.19 71 CYS A C 1
ATOM 552 O O . CYS A 1 71 ? 5.699 0.419 9.242 1 98.19 71 CYS A O 1
ATOM 554 N N . MET A 1 72 ? 6.477 1.887 7.789 1 98.56 72 MET A N 1
ATOM 555 C CA . MET A 1 72 ? 5.656 1.371 6.695 1 98.56 72 MET A CA 1
ATOM 556 C C . MET A 1 72 ? 6.527 0.779 5.594 1 98.56 72 MET A C 1
ATOM 558 O O . MET A 1 72 ? 6.066 0.601 4.461 1 98.56 72 MET A O 1
ATOM 562 N N . SER A 1 73 ? 7.801 0.592 5.863 1 98.12 73 SER A N 1
ATOM 563 C CA . SER A 1 73 ? 8.742 -0.177 5.055 1 98.12 73 SER A CA 1
ATOM 564 C C . SER A 1 73 ? 8.977 0.483 3.701 1 98.12 73 SER A C 1
ATOM 566 O O . SER A 1 73 ? 9.047 -0.198 2.678 1 98.12 73 SER A O 1
ATOM 568 N N . ALA A 1 74 ? 9.07 1.794 3.664 1 98.19 74 ALA A N 1
ATOM 569 C CA . ALA A 1 74 ? 9.32 2.523 2.422 1 98.19 74 ALA A CA 1
ATOM 570 C C . ALA A 1 74 ? 10.398 3.582 2.613 1 98.19 74 ALA A C 1
ATOM 572 O O . ALA A 1 74 ? 10.289 4.695 2.092 1 98.19 74 ALA A O 1
ATOM 573 N N . CYS A 1 75 ? 11.469 3.27 3.236 1 97.06 75 CYS A N 1
ATOM 574 C CA . CYS A 1 75 ? 12.469 4.223 3.715 1 97.06 75 CYS A CA 1
ATOM 575 C C . CYS A 1 75 ? 13.188 4.887 2.551 1 97.06 75 CYS A C 1
ATOM 577 O O . CYS A 1 75 ? 13.648 6.023 2.666 1 97.06 75 CYS A O 1
ATOM 579 N N . SER A 1 76 ? 13.359 4.176 1.491 1 96.5 76 SER A N 1
ATOM 580 C CA . SER A 1 76 ? 14.031 4.734 0.325 1 96.5 76 SER A CA 1
ATOM 581 C C . SER A 1 76 ? 13.18 5.805 -0.347 1 96.5 76 SER A C 1
ATOM 583 O O . SER A 1 76 ? 13.648 6.508 -1.244 1 96.5 76 SER A O 1
ATOM 585 N N . HIS A 1 77 ? 11.969 5.996 0.162 1 98 77 HIS A N 1
ATOM 586 C CA . HIS A 1 77 ? 11.031 6.977 -0.387 1 98 77 HIS A CA 1
ATOM 587 C C . HIS A 1 77 ? 10.523 7.922 0.696 1 98 77 HIS A C 1
ATOM 589 O O . HIS A 1 77 ? 9.391 8.398 0.627 1 98 77 HIS A O 1
ATOM 595 N N . SER A 1 78 ? 11.336 8.172 1.704 1 98.12 78 SER A N 1
ATOM 596 C CA . SER A 1 78 ? 10.945 9.047 2.807 1 98.12 78 SER A CA 1
ATOM 597 C C . SER A 1 78 ? 10.711 10.477 2.324 1 98.12 78 SER A C 1
ATOM 599 O O . SER A 1 78 ? 11.398 10.953 1.417 1 98.12 78 SER A O 1
ATOM 601 N N . CYS A 1 79 ? 9.656 10.969 3 1 98.56 79 CYS A N 1
ATOM 602 C CA . CYS A 1 79 ? 8.703 10.516 4.012 1 98.56 79 CYS A CA 1
ATOM 603 C C . CYS A 1 79 ? 7.457 9.938 3.361 1 98.56 79 CYS A C 1
ATOM 605 O O . CYS A 1 79 ? 7.188 10.188 2.188 1 98.56 79 CYS A O 1
ATOM 607 N N . VAL A 1 80 ? 6.668 9.219 4.133 1 98.81 80 VAL A N 1
ATOM 608 C CA . VAL A 1 80 ? 5.605 8.391 3.57 1 98.81 80 VAL A CA 1
ATOM 609 C C . VAL A 1 80 ? 4.316 8.609 4.355 1 98.81 80 VAL A C 1
ATOM 611 O O . VAL A 1 80 ? 4.336 8.68 5.586 1 98.81 80 VAL A O 1
ATOM 614 N N . VAL A 1 81 ? 3.213 8.711 3.596 1 98.94 81 VAL A N 1
ATOM 615 C CA . VAL A 1 81 ? 1.872 8.68 4.176 1 98.94 81 VAL A CA 1
ATOM 616 C C . VAL A 1 81 ? 0.998 7.695 3.402 1 98.94 81 VAL A C 1
ATOM 618 O O . VAL A 1 81 ? 1.326 7.316 2.275 1 98.94 81 VAL A O 1
ATOM 621 N N . ALA A 1 82 ? -0.081 7.309 4.039 1 98.94 82 ALA A N 1
ATOM 622 C CA . ALA A 1 82 ? -1.073 6.473 3.365 1 98.94 82 ALA A CA 1
ATOM 623 C C . ALA A 1 82 ? -2.49 6.941 3.684 1 98.94 82 ALA A C 1
ATOM 625 O O . ALA A 1 82 ? -2.756 7.434 4.781 1 98.94 82 ALA A O 1
ATOM 626 N N . PHE A 1 83 ? -3.373 6.855 2.703 1 98.75 83 PHE A N 1
ATOM 627 C CA . PHE A 1 83 ? -4.809 7.07 2.855 1 98.75 83 PHE A CA 1
ATOM 628 C C . PHE A 1 83 ? -5.555 5.738 2.857 1 98.75 83 PHE A C 1
ATOM 630 O O . PHE A 1 83 ? -5.391 4.93 1.941 1 98.75 83 PHE A O 1
ATOM 637 N N . ALA A 1 84 ? -6.332 5.535 3.906 1 97.94 84 ALA A N 1
ATOM 638 C CA . ALA A 1 84 ? -7.188 4.355 3.971 1 97.94 84 ALA A CA 1
ATOM 639 C C . ALA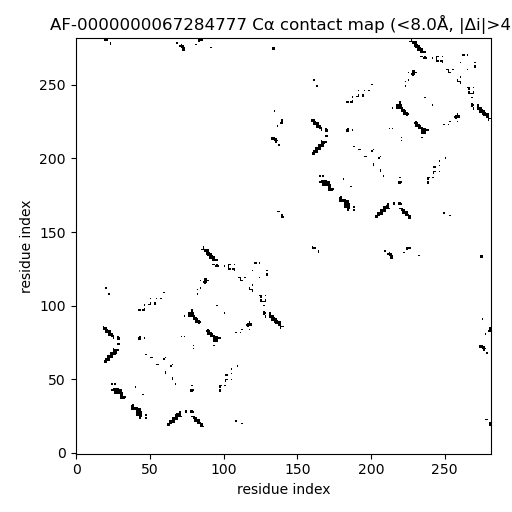 A 1 84 ? -8.625 4.738 4.328 1 97.94 84 ALA A C 1
ATOM 641 O O . ALA A 1 84 ? -8.844 5.648 5.129 1 97.94 84 ALA A O 1
ATOM 642 N N . GLY A 1 85 ? -9.555 4.086 3.672 1 96.5 85 GLY A N 1
ATOM 643 C CA . GLY A 1 85 ? -10.977 4.18 3.938 1 96.5 85 GLY A CA 1
ATOM 644 C C . GLY A 1 85 ? -11.719 2.873 3.699 1 96.5 85 GLY A C 1
ATOM 645 O O . GLY A 1 85 ? -11.359 2.107 2.801 1 96.5 85 GLY A O 1
ATOM 646 N N . SER A 1 86 ? -12.734 2.668 4.574 1 93.56 86 SER A N 1
ATOM 647 C CA . SER A 1 86 ? -13.508 1.443 4.422 1 93.56 86 SER A CA 1
ATOM 648 C C . SER A 1 86 ? -14.117 1.346 3.025 1 93.56 86 SER A C 1
ATOM 650 O O . SER A 1 86 ? -14.773 2.279 2.562 1 93.56 86 SER A O 1
ATOM 652 N N . GLY A 1 87 ? -13.734 0.151 2.393 1 93 87 GLY A N 1
ATOM 653 C CA . GLY A 1 87 ? -14.305 -0.101 1.079 1 93 87 GLY A CA 1
ATOM 654 C C . GLY A 1 87 ? -13.664 0.725 -0.02 1 93 87 GLY A C 1
ATOM 655 O O . GLY A 1 87 ? -14.156 0.75 -1.151 1 93 87 GLY A O 1
ATOM 656 N N . LYS A 1 88 ? -12.641 1.439 0.242 1 96.25 88 LYS A N 1
ATOM 657 C CA . LYS A 1 88 ? -12 2.332 -0.717 1 96.25 88 LYS A CA 1
ATOM 658 C C . LYS A 1 88 ? -10.609 1.828 -1.094 1 96.25 88 LYS A C 1
ATOM 660 O O . LYS A 1 88 ? -10.031 0.999 -0.388 1 96.25 88 LYS A O 1
ATOM 665 N N . LEU A 1 89 ? -10.109 2.369 -2.176 1 98 89 LEU A N 1
ATOM 666 C CA . LEU A 1 89 ? -8.695 2.191 -2.514 1 98 89 LEU A CA 1
ATOM 667 C C . LEU A 1 89 ? -7.805 2.676 -1.378 1 98 89 LEU A C 1
ATOM 669 O O . LEU A 1 89 ? -8.109 3.67 -0.718 1 98 89 LEU A O 1
ATOM 673 N N . THR A 1 90 ? -6.773 1.948 -1.184 1 98.5 90 THR A N 1
ATOM 674 C CA . THR A 1 90 ? -5.719 2.406 -0.287 1 98.5 90 THR A CA 1
ATOM 675 C C . THR A 1 90 ? -4.543 2.977 -1.079 1 98.5 90 THR A C 1
ATOM 677 O O . THR A 1 90 ? -4.07 2.355 -2.033 1 98.5 90 THR A O 1
ATOM 680 N N . TYR A 1 91 ? -4.121 4.164 -0.719 1 98.88 91 TYR A N 1
ATOM 681 C CA . TYR A 1 91 ? -2.99 4.816 -1.369 1 98.88 91 TYR A CA 1
ATOM 682 C C . TYR A 1 91 ? -1.811 4.941 -0.414 1 98.88 91 TYR A C 1
ATOM 684 O O . TYR A 1 91 ? -1.995 5.16 0.787 1 98.88 91 TYR A O 1
ATOM 692 N N . MET A 1 92 ? -0.671 4.852 -0.988 1 98.88 92 MET A N 1
ATOM 693 C CA . MET A 1 92 ? 0.545 5.242 -0.281 1 98.88 92 MET A CA 1
ATOM 694 C C . MET A 1 92 ? 1.401 6.164 -1.141 1 98.88 92 MET A C 1
ATOM 696 O O . MET A 1 92 ? 1.575 5.922 -2.336 1 98.88 92 MET A O 1
ATOM 700 N N . PHE A 1 93 ? 1.833 7.25 -0.522 1 98.88 93 PHE A N 1
ATOM 701 C CA . PHE A 1 93 ? 2.686 8.234 -1.185 1 98.88 93 PHE A CA 1
ATOM 702 C C . PHE A 1 93 ? 4.004 8.391 -0.437 1 98.88 93 PHE A C 1
ATOM 704 O O . PHE A 1 93 ? 4.031 8.367 0.795 1 98.88 93 PHE A O 1
ATOM 711 N N . GLY A 1 94 ? 5.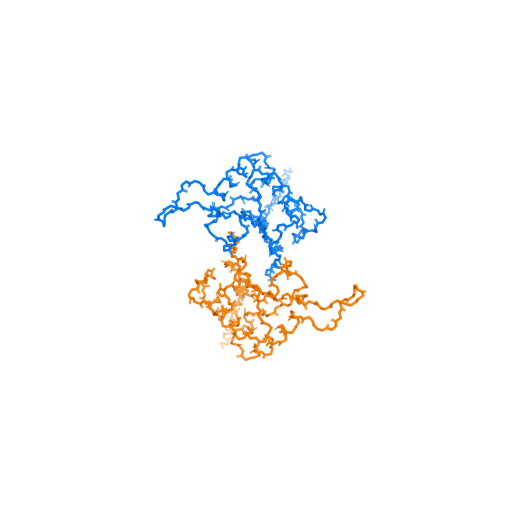066 8.594 -1.168 1 98.75 94 GLY A N 1
ATOM 712 C CA . GLY A 1 94 ? 6.395 8.812 -0.62 1 98.75 94 GLY A CA 1
ATOM 713 C C . GLY A 1 94 ? 7.137 9.953 -1.3 1 98.75 94 GLY A C 1
ATOM 714 O O . GLY A 1 94 ? 6.535 10.742 -2.031 1 98.75 94 GLY A O 1
ATOM 715 N N . ASP A 1 95 ? 8.414 10.109 -0.879 1 98.38 95 ASP A N 1
ATOM 716 C CA . ASP A 1 95 ? 9.273 11.18 -1.382 1 98.38 95 ASP A CA 1
ATOM 717 C C . ASP A 1 95 ? 8.664 12.547 -1.085 1 98.38 95 ASP A C 1
ATOM 719 O O . ASP A 1 95 ? 8.734 13.453 -1.915 1 98.38 95 ASP A O 1
ATOM 723 N N . LEU A 1 96 ? 7.973 12.617 0.01 1 98.56 96 LEU A N 1
ATOM 724 C CA . LEU A 1 96 ? 7.293 13.859 0.382 1 98.56 96 LEU A CA 1
ATOM 725 C C . LEU A 1 96 ? 8.227 14.781 1.15 1 98.56 96 LEU A C 1
ATOM 727 O O . LEU A 1 96 ? 8.75 14.414 2.207 1 98.56 96 LEU A O 1
ATOM 731 N N . PRO A 1 97 ? 8.398 15.953 0.595 1 96.94 97 PRO A N 1
ATOM 732 C CA . PRO A 1 97 ? 9.219 16.891 1.367 1 96.94 97 PRO A CA 1
ATOM 733 C C . PRO A 1 97 ? 8.602 17.25 2.715 1 96.94 97 PRO A C 1
ATOM 735 O O . PRO A 1 97 ? 7.391 17.469 2.799 1 96.94 97 PRO A O 1
ATOM 738 N N . VAL A 1 98 ? 9.422 17.344 3.727 1 95.44 98 VAL A N 1
ATOM 739 C CA . VAL A 1 98 ? 8.953 17.625 5.078 1 95.44 98 VAL A CA 1
ATOM 740 C C . VAL A 1 98 ? 8.375 19.031 5.145 1 95.44 98 VAL A C 1
ATOM 742 O O . VAL A 1 98 ? 7.309 19.25 5.734 1 95.44 98 VAL A O 1
ATOM 745 N N . ASP A 1 99 ? 8.969 19.969 4.539 1 92.5 99 ASP A N 1
ATOM 746 C CA . ASP A 1 99 ? 8.648 21.375 4.738 1 92.5 99 ASP A CA 1
ATOM 747 C C . ASP A 1 99 ? 7.48 21.812 3.846 1 92.5 99 ASP A C 1
ATOM 749 O O . ASP A 1 99 ? 6.738 22.734 4.188 1 92.5 99 ASP A O 1
ATOM 753 N N . ASP A 1 100 ? 7.125 21.078 2.812 1 91.56 100 ASP A N 1
ATOM 754 C CA . ASP A 1 100 ? 6.203 21.672 1.852 1 91.56 100 ASP A CA 1
ATOM 755 C C . ASP A 1 100 ? 5.117 20.688 1.437 1 91.56 100 ASP A C 1
ATOM 757 O O . ASP A 1 100 ? 4.426 20.891 0.437 1 91.56 100 ASP A O 1
ATOM 761 N N . SER A 1 101 ? 4.887 19.672 2.271 1 97.38 101 SER A N 1
ATOM 762 C CA . SER A 1 101 ? 3.955 18.688 1.735 1 97.38 101 SER A CA 1
ATOM 763 C C . SER A 1 101 ? 2.682 18.609 2.572 1 97.38 101 SER A C 1
ATOM 765 O O . SER A 1 101 ? 1.669 18.078 2.127 1 97.38 101 SER A O 1
ATOM 767 N N . ALA A 1 102 ? 2.727 19.203 3.744 1 98.31 102 ALA A N 1
ATOM 768 C CA . ALA A 1 102 ? 1.623 18.984 4.672 1 98.31 102 ALA A CA 1
ATOM 769 C C . ALA A 1 102 ? 0.304 19.484 4.09 1 98.31 102 ALA A C 1
ATOM 771 O O . ALA A 1 102 ? -0.695 18.75 4.09 1 98.31 102 ALA A O 1
ATOM 772 N N . ALA A 1 103 ? 0.277 20.719 3.625 1 98.19 103 ALA A N 1
ATOM 773 C CA . ALA A 1 103 ? -0.942 21.281 3.049 1 98.19 103 ALA A CA 1
ATOM 774 C C . ALA A 1 103 ? -1.411 20.469 1.851 1 98.19 103 ALA A C 1
ATOM 776 O O . ALA A 1 103 ? -2.607 20.219 1.694 1 98.19 103 ALA A O 1
ATOM 777 N N . ALA A 1 104 ? -0.501 20.016 1.015 1 98.56 104 ALA A N 1
ATOM 778 C CA . ALA A 1 104 ? -0.807 19.203 -0.164 1 98.56 104 ALA A CA 1
ATOM 779 C C . ALA A 1 104 ? -1.392 17.859 0.234 1 98.56 104 ALA A C 1
ATOM 781 O O . ALA A 1 104 ? -2.318 17.359 -0.411 1 98.56 104 ALA A O 1
ATOM 782 N N . ILE A 1 105 ? -0.871 17.297 1.24 1 98.81 105 ILE A N 1
ATOM 783 C CA . ILE A 1 105 ? -1.347 16.016 1.731 1 98.81 105 ILE A CA 1
ATOM 784 C C . ILE A 1 105 ? -2.795 16.141 2.199 1 98.81 105 ILE A C 1
ATOM 786 O O . ILE A 1 105 ? -3.646 15.328 1.832 1 98.81 105 ILE A O 1
ATOM 790 N N . LEU A 1 106 ? -3.059 17.188 2.973 1 98.81 106 LEU A N 1
ATOM 791 C CA . LEU A 1 106 ? -4.41 17.359 3.492 1 98.81 106 LEU A CA 1
ATOM 792 C C . LEU A 1 106 ? -5.391 17.672 2.367 1 98.81 106 LEU A C 1
ATOM 794 O O . LEU A 1 106 ? -6.535 17.219 2.391 1 98.81 106 LEU A O 1
ATOM 798 N N . GLU A 1 107 ? -4.977 18.422 1.449 1 98.62 107 GLU A N 1
ATOM 799 C CA . GLU A 1 107 ? -5.809 18.672 0.278 1 98.62 107 GLU A CA 1
ATOM 800 C C . GLU A 1 107 ? -6.133 17.375 -0.457 1 98.62 107 GLU A C 1
ATOM 802 O O . GLU A 1 107 ? -7.289 17.125 -0.803 1 98.62 107 GLU A O 1
ATOM 807 N N . CYS A 1 108 ? -5.148 16.594 -0.693 1 98.88 108 CYS A N 1
ATOM 808 C CA . CYS A 1 108 ? -5.328 15.32 -1.384 1 98.88 108 CYS A CA 1
ATOM 809 C C . CYS A 1 108 ? -6.23 14.383 -0.582 1 98.88 108 CYS A C 1
ATOM 811 O O . CYS A 1 108 ? -7.086 13.703 -1.148 1 98.88 108 CYS A O 1
ATOM 813 N N . ALA A 1 109 ? -5.984 14.398 0.677 1 98.75 109 ALA A N 1
ATOM 814 C CA . ALA A 1 109 ? -6.816 13.586 1.559 1 98.75 109 ALA A CA 1
ATOM 815 C C . ALA A 1 109 ? -8.281 14 1.465 1 98.75 109 ALA A C 1
ATOM 817 O O . ALA A 1 109 ? -9.18 13.148 1.486 1 98.75 109 ALA A O 1
ATOM 818 N N . SER A 1 110 ? -8.547 15.25 1.385 1 98.69 110 SER A N 1
ATOM 819 C CA . SER A 1 110 ? -9.914 15.734 1.235 1 98.69 110 SER A CA 1
ATOM 820 C C . SER A 1 110 ? -10.539 15.227 -0.058 1 98.69 110 SER A C 1
ATOM 822 O O . SER A 1 110 ? -11.703 14.805 -0.067 1 98.69 110 SER A O 1
ATOM 824 N N . LYS A 1 111 ? -9.797 15.227 -1.098 1 98.75 111 LYS A N 1
ATOM 825 C CA . LYS A 1 111 ? -10.289 14.703 -2.369 1 98.75 111 LYS A CA 1
ATOM 826 C C . LYS A 1 111 ? -10.562 13.203 -2.271 1 98.75 111 LYS A C 1
ATOM 828 O O . LYS A 1 111 ? -11.594 12.727 -2.766 1 98.75 111 LYS A O 1
ATOM 833 N N . TYR A 1 112 ? -9.695 12.539 -1.669 1 98.62 112 TYR A N 1
ATOM 834 C CA . TYR A 1 112 ? -9.859 11.109 -1.419 1 98.62 112 TYR A CA 1
ATOM 835 C C . TYR A 1 112 ? -11.148 10.836 -0.657 1 98.62 112 TYR A C 1
ATOM 837 O O . TYR A 1 112 ? -11.914 9.938 -1.02 1 98.62 112 TYR A O 1
ATOM 845 N N . TYR A 1 11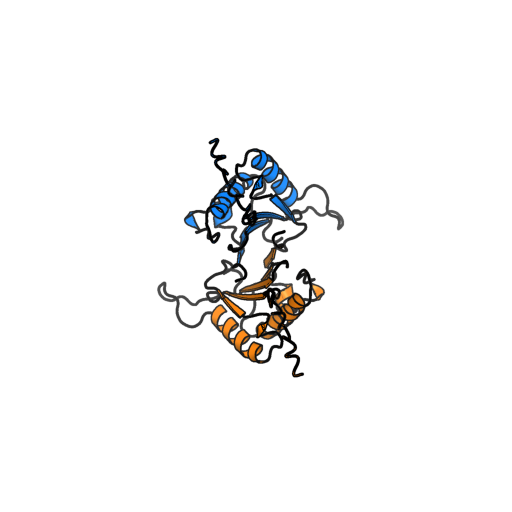3 ? -11.336 11.617 0.35 1 97.69 113 TYR A N 1
ATOM 846 C CA . TYR A 1 113 ? -12.508 11.484 1.205 1 97.69 113 TYR A CA 1
ATOM 847 C C . TYR A 1 113 ? -13.797 11.617 0.394 1 97.69 113 TYR A C 1
ATOM 849 O O . TYR A 1 113 ? -14.734 10.836 0.573 1 97.69 113 TYR A O 1
ATOM 857 N N . ASP A 1 114 ? -13.766 12.469 -0.503 1 97.19 114 ASP A N 1
ATOM 858 C CA . ASP A 1 114 ? -14.961 12.828 -1.253 1 97.19 114 ASP A CA 1
ATOM 859 C C . ASP A 1 114 ? -15.281 11.781 -2.314 1 97.19 114 ASP A C 1
ATOM 861 O O . ASP A 1 114 ? -16.406 11.734 -2.832 1 97.19 114 ASP A O 1
ATOM 865 N N . LYS A 1 115 ? -14.328 11 -2.703 1 97.12 115 LYS A N 1
ATOM 866 C CA . LYS A 1 115 ? -14.531 9.969 -3.719 1 97.12 115 LYS A CA 1
ATOM 867 C C . LYS A 1 115 ? -15.078 8.688 -3.1 1 97.12 115 LYS A C 1
ATOM 869 O O . LYS A 1 115 ? -14.484 8.141 -2.166 1 97.12 115 LYS A O 1
ATOM 874 N N . PRO A 1 116 ? -16.156 8.18 -3.582 1 95.5 116 PRO A N 1
ATOM 875 C CA . PRO A 1 116 ? -16.766 6.996 -2.975 1 95.5 116 PRO A CA 1
ATOM 876 C C . PRO A 1 116 ? -15.836 5.785 -2.973 1 95.5 116 PRO A C 1
ATOM 878 O O . PRO A 1 116 ? -15.828 5.008 -2.018 1 95.5 116 PRO A O 1
ATOM 881 N N . ASP A 1 117 ? -15.062 5.625 -4.008 1 96.25 117 ASP A N 1
ATOM 882 C CA . ASP A 1 117 ? -14.164 4.48 -4.07 1 96.25 117 ASP A CA 1
ATOM 883 C C . ASP A 1 117 ? -12.727 4.895 -3.756 1 96.25 117 ASP A C 1
ATOM 885 O O . ASP A 1 117 ? -11.805 4.078 -3.84 1 96.25 117 ASP A O 1
ATOM 889 N N . GLY A 1 118 ? -12.516 6.172 -3.514 1 97.88 118 GLY A N 1
ATOM 890 C CA . GLY A 1 118 ? -11.211 6.695 -3.139 1 97.88 118 GLY A CA 1
ATOM 891 C C . GLY A 1 118 ? -10.297 6.93 -4.328 1 97.88 118 GLY A C 1
ATOM 892 O O . GLY A 1 118 ? -9.102 7.176 -4.16 1 97.88 118 GLY A O 1
ATOM 893 N N . PHE A 1 119 ? -10.852 6.777 -5.516 1 98.44 119 PHE A N 1
ATOM 894 C CA . PHE A 1 119 ? -9.992 6.898 -6.688 1 98.44 119 PHE A CA 1
ATOM 895 C C . PHE A 1 119 ? -9.492 8.328 -6.852 1 98.44 119 PHE A C 1
ATOM 897 O O . PHE A 1 119 ? -10.289 9.273 -6.848 1 98.44 119 PHE A O 1
ATOM 904 N N . LEU A 1 120 ? -8.164 8.547 -7.004 1 98.56 120 LEU A N 1
ATOM 905 C CA . LEU A 1 120 ? -7.496 9.828 -7.184 1 98.56 120 LEU A CA 1
ATOM 906 C C . LEU A 1 120 ? -6.758 9.875 -8.516 1 98.56 120 LEU A C 1
ATOM 908 O O . LEU A 1 120 ? -5.582 9.516 -8.594 1 98.56 120 LEU A O 1
ATOM 912 N N . PRO A 1 121 ? -7.398 10.383 -9.562 1 97.25 121 PRO A N 1
ATOM 913 C CA . PRO A 1 121 ? -6.672 10.523 -10.82 1 97.25 121 PRO A CA 1
ATOM 914 C C . PRO A 1 121 ? -5.445 11.422 -10.695 1 97.25 121 PRO A C 1
ATOM 916 O O . PRO A 1 121 ? -5.445 12.367 -9.906 1 97.25 121 PRO A O 1
ATOM 919 N N . TRP A 1 122 ? -4.441 11.141 -11.484 1 96.81 122 TRP A N 1
ATOM 920 C CA . TRP A 1 122 ? -3.178 11.867 -11.461 1 96.81 122 TRP A CA 1
ATOM 921 C C . TRP A 1 122 ? -3.418 13.375 -11.539 1 96.81 122 TRP A C 1
ATOM 923 O O . TRP A 1 122 ? -2.834 14.133 -10.766 1 96.81 122 TRP A O 1
ATOM 933 N N . SER A 1 123 ? -4.309 13.797 -12.32 1 97.75 123 SER A N 1
ATOM 934 C CA . SER A 1 123 ? -4.539 15.211 -12.602 1 97.75 123 SER A CA 1
ATOM 935 C C . SER A 1 123 ? -5.137 15.922 -11.391 1 97.75 123 SER A C 1
ATOM 937 O O . SER A 1 123 ? -5.078 17.141 -11.297 1 97.75 123 SER A O 1
ATOM 939 N N . GLU A 1 124 ? -5.727 15.203 -10.492 1 97.88 124 GLU A N 1
ATOM 940 C CA . GLU A 1 124 ? -6.402 15.805 -9.352 1 97.88 124 GLU A CA 1
ATOM 941 C C . GLU A 1 124 ? -5.488 15.867 -8.125 1 97.88 124 GLU A C 1
ATOM 943 O O . GLU A 1 124 ? -5.812 16.516 -7.133 1 97.88 124 GLU A O 1
ATOM 948 N N . ARG A 1 125 ? -4.398 15.281 -8.203 1 98.38 125 ARG A N 1
ATOM 949 C CA . ARG A 1 125 ? -3.479 15.234 -7.07 1 98.38 125 ARG A CA 1
ATOM 950 C C . ARG A 1 125 ? -2.588 16.469 -7.039 1 98.38 125 ARG A C 1
ATOM 952 O O . ARG A 1 125 ? -2.082 16.906 -8.078 1 98.38 125 ARG A O 1
ATOM 959 N N . PRO A 1 126 ? -2.416 17.031 -5.848 1 98 126 PRO A N 1
ATOM 960 C CA . PRO A 1 126 ? -1.407 18.078 -5.754 1 98 126 PRO A CA 1
ATOM 961 C C . PRO A 1 126 ? -0.019 17.609 -6.184 1 98 126 PRO A C 1
ATOM 963 O O . PRO A 1 126 ? 0.279 16.422 -6.121 1 98 126 PRO A O 1
ATOM 966 N N . GLU A 1 127 ? 0.884 18.453 -6.5 1 96.44 127 GLU A N 1
ATOM 967 C CA . GLU A 1 127 ? 2.145 18.203 -7.191 1 96.44 127 GLU A CA 1
ATOM 968 C C . GLU A 1 127 ? 2.988 17.172 -6.438 1 96.44 127 GLU A C 1
ATOM 970 O O . GLU A 1 127 ? 3.426 16.188 -7.016 1 96.44 127 GLU A O 1
ATOM 975 N N . PRO A 1 128 ? 3.193 17.297 -5.074 1 97.12 128 PRO A N 1
ATOM 976 C CA . PRO A 1 128 ? 4.039 16.328 -4.387 1 97.12 128 PRO A CA 1
ATOM 977 C C . PRO A 1 128 ? 3.473 14.906 -4.453 1 97.12 128 PRO A C 1
ATOM 979 O O . PRO A 1 128 ? 4.23 13.93 -4.418 1 97.12 128 PRO A O 1
ATOM 982 N N . LEU A 1 129 ? 2.166 14.836 -4.633 1 98.44 129 LEU A N 1
ATOM 983 C CA . LEU A 1 129 ? 1.531 13.523 -4.605 1 98.44 129 LEU A CA 1
ATOM 984 C C . LEU A 1 129 ? 1.329 12.992 -6.023 1 98.44 129 LEU A C 1
ATOM 986 O O . LEU A 1 129 ? 0.878 11.859 -6.207 1 98.44 129 LEU A O 1
ATOM 990 N N . LYS A 1 130 ? 1.643 13.742 -7.016 1 97.38 130 LYS A N 1
ATOM 991 C CA . LYS A 1 130 ? 1.655 13.242 -8.383 1 97.38 130 LYS A CA 1
ATOM 992 C C . LYS A 1 130 ? 2.852 12.328 -8.625 1 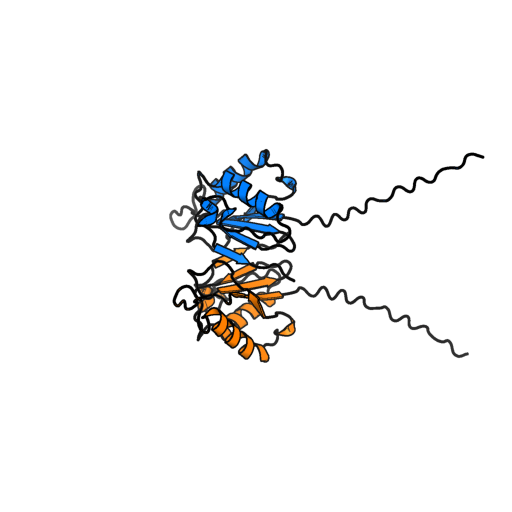97.38 130 LYS A C 1
ATOM 994 O O . LYS A 1 130 ? 2.693 11.203 -9.109 1 97.38 130 LYS A O 1
ATOM 999 N N . LYS A 1 131 ? 3.955 12.75 -8.172 1 94.81 131 LYS A N 1
ATOM 1000 C CA . LYS A 1 131 ? 5.191 12.008 -8.414 1 94.81 131 LYS A CA 1
ATOM 1001 C C . LYS A 1 131 ? 5.469 11.008 -7.297 1 94.81 131 LYS A C 1
ATOM 1003 O O . LYS A 1 131 ? 6.25 10.078 -7.477 1 94.81 131 LYS A O 1
ATOM 1008 N N . GLY A 1 132 ? 4.785 11.18 -6.215 1 97.56 132 GLY A N 1
ATOM 1009 C CA . GLY A 1 132 ? 5.152 10.438 -5.02 1 97.56 132 GLY A CA 1
ATOM 1010 C C . GLY A 1 132 ? 4.324 9.18 -4.82 1 97.56 132 GLY A C 1
ATOM 1011 O O . GLY A 1 132 ? 4.406 8.539 -3.771 1 97.56 132 GLY A O 1
ATOM 1012 N N . ILE A 1 133 ? 3.504 8.781 -5.859 1 98.38 133 ILE A N 1
ATOM 1013 C CA . ILE A 1 133 ? 2.654 7.617 -5.637 1 98.38 133 ILE A CA 1
ATOM 1014 C C . ILE A 1 133 ? 3.514 6.355 -5.582 1 98.38 133 ILE A C 1
ATOM 1016 O O . ILE A 1 133 ? 4.402 6.164 -6.414 1 98.38 133 ILE A O 1
ATOM 1020 N N . LEU A 1 134 ? 3.227 5.555 -4.578 1 98.44 134 LEU A N 1
ATOM 1021 C CA . LEU A 1 134 ? 3.975 4.316 -4.391 1 98.44 134 LEU A CA 1
ATOM 1022 C C . LEU A 1 134 ? 3.066 3.102 -4.547 1 98.44 134 LEU A C 1
ATOM 1024 O O . LEU A 1 134 ? 3.52 2.029 -4.953 1 98.44 134 LEU A O 1
ATOM 1028 N N . ALA A 1 135 ? 1.787 3.314 -4.199 1 98.69 135 ALA A N 1
ATOM 1029 C CA . ALA A 1 135 ? 0.874 2.174 -4.199 1 98.69 135 ALA A CA 1
ATOM 1030 C C . ALA A 1 135 ? -0.575 2.631 -4.348 1 98.69 135 ALA A C 1
ATOM 1032 O O . ALA A 1 135 ? -0.966 3.662 -3.793 1 98.69 135 ALA A O 1
ATOM 1033 N N . ARG A 1 136 ? -1.323 1.904 -5.062 1 98.81 136 ARG A N 1
ATOM 1034 C CA . ARG A 1 136 ? -2.779 1.932 -5.133 1 98.81 136 ARG A CA 1
ATOM 1035 C C . ARG A 1 136 ? -3.359 0.523 -5.039 1 98.81 136 ARG A C 1
ATOM 1037 O O . ARG A 1 136 ? -3.215 -0.275 -5.969 1 98.81 136 ARG A O 1
ATOM 1044 N N . ILE A 1 137 ? -3.975 0.235 -3.928 1 98.62 137 ILE A N 1
ATOM 1045 C CA . ILE A 1 137 ? -4.383 -1.135 -3.635 1 98.62 137 ILE A CA 1
ATOM 1046 C C . ILE A 1 137 ? -5.898 -1.193 -3.457 1 98.62 137 ILE A C 1
ATOM 1048 O O . ILE A 1 137 ? -6.469 -0.423 -2.682 1 98.62 137 ILE A O 1
ATOM 1052 N N . PRO A 1 138 ? -6.586 -2.092 -4.148 1 97.81 138 PRO A N 1
ATOM 1053 C CA . PRO A 1 138 ? -8.039 -2.205 -3.992 1 97.81 138 PRO A CA 1
ATOM 1054 C C . PRO A 1 138 ? -8.445 -2.617 -2.58 1 97.81 138 PRO A C 1
ATOM 1056 O O . PRO A 1 138 ? -7.637 -3.166 -1.832 1 97.81 138 PRO A O 1
ATOM 1059 N N . SER A 1 139 ? -9.688 -2.322 -2.232 1 94.5 139 SER A N 1
ATOM 1060 C CA . SER A 1 139 ? -10.273 -2.805 -0.985 1 94.5 139 SER A CA 1
ATOM 1061 C C . SER A 1 139 ? -10.672 -4.27 -1.094 1 94.5 139 SER A C 1
ATOM 1063 O O . SER A 1 139 ? -10.789 -4.809 -2.197 1 94.5 139 SER A O 1
ATOM 1065 N N . LEU A 1 140 ? -10.812 -4.848 0.129 1 88.56 140 LEU A N 1
ATOM 1066 C CA . LEU A 1 140 ? -11.336 -6.211 0.164 1 88.56 140 LEU A CA 1
ATOM 1067 C C . LEU A 1 140 ? -12.789 -6.242 -0.289 1 88.56 140 LEU A C 1
ATOM 1069 O O . LEU A 1 140 ? -13.539 -5.289 -0.065 1 88.56 140 LEU A O 1
ATOM 1073 N N . SER A 1 141 ? -13.031 -7.059 -1.136 1 68.62 141 SER A N 1
ATOM 1074 C CA . SER A 1 141 ? -14.414 -7.207 -1.583 1 68.62 141 SER A CA 1
ATOM 1075 C C . SER A 1 141 ? -15.336 -7.582 -0.424 1 68.62 141 SER A C 1
ATOM 1077 O O . SER A 1 141 ? -14.898 -8.219 0.538 1 68.62 141 SER A O 1
ATOM 1079 N N . MET B 1 1 ? -49.344 -40.844 20.094 1 28.27 1 MET B N 1
ATOM 1080 C CA . MET B 1 1 ? -48.938 -39.656 20.828 1 28.27 1 MET B CA 1
ATOM 1081 C C . MET B 1 1 ? -47.719 -39 20.156 1 28.27 1 MET B C 1
ATOM 1083 O O . MET B 1 1 ? -46.594 -39.375 20.469 1 28.27 1 MET B O 1
ATOM 1087 N N . THR B 1 2 ? -47.688 -38.844 18.812 1 29.98 2 THR B N 1
ATOM 1088 C CA . THR B 1 2 ? -46.562 -38.531 17.938 1 29.98 2 THR B CA 1
ATOM 1089 C C . THR B 1 2 ? -46.125 -37.062 18.141 1 29.98 2 THR B C 1
ATOM 1091 O O . THR B 1 2 ? -46.844 -36.156 17.781 1 29.98 2 THR B O 1
ATOM 1094 N N . THR B 1 3 ? -45.594 -36.812 19.359 1 31.06 3 THR B N 1
ATOM 1095 C CA . THR B 1 3 ? -45.062 -35.469 19.625 1 31.06 3 THR B CA 1
ATOM 1096 C C . THR B 1 3 ? -44.062 -35.062 18.547 1 31.06 3 THR B C 1
ATOM 1098 O O . THR B 1 3 ? -43.094 -35.781 18.312 1 31.06 3 THR B O 1
ATOM 1101 N N . THR B 1 4 ? -44.531 -34.406 17.484 1 32 4 THR B N 1
ATOM 1102 C CA . THR B 1 4 ? -43.75 -33.781 16.422 1 32 4 THR B CA 1
ATOM 1103 C C . THR B 1 4 ? -42.781 -32.75 17 1 32 4 THR B C 1
ATOM 1105 O O . THR B 1 4 ? -43.188 -31.766 17.609 1 32 4 THR B O 1
ATOM 1108 N N . THR B 1 5 ? -41.656 -33.25 17.625 1 31.53 5 THR B N 1
ATOM 1109 C CA . THR B 1 5 ? -40.594 -32.344 18.062 1 31.53 5 THR B CA 1
ATOM 1110 C C . THR B 1 5 ? -40.156 -31.406 16.938 1 31.53 5 THR B C 1
ATOM 1112 O O . THR B 1 5 ? -39.844 -31.859 15.836 1 31.53 5 THR B O 1
ATOM 1115 N N . ASN B 1 6 ? -40.812 -30.203 16.922 1 28.3 6 ASN B N 1
ATOM 1116 C CA . ASN B 1 6 ? -40.406 -29.094 16.062 1 28.3 6 ASN B CA 1
ATOM 1117 C C . ASN B 1 6 ? -38.938 -28.781 16.219 1 28.3 6 ASN B C 1
ATOM 1119 O O . ASN B 1 6 ? -38.5 -28.266 17.266 1 28.3 6 ASN B O 1
ATOM 1123 N N . THR B 1 7 ? -38 -29.672 15.812 1 32.09 7 THR B N 1
ATOM 1124 C CA . THR B 1 7 ? -36.594 -29.312 15.836 1 32.09 7 THR B CA 1
ATOM 1125 C C . THR B 1 7 ? -36.344 -27.984 15.109 1 32.09 7 THR B C 1
ATOM 1127 O O . THR B 1 7 ? -36.625 -27.875 13.914 1 32.09 7 THR B O 1
ATOM 1130 N N . SER B 1 8 ? -36.75 -26.953 15.812 1 30.48 8 SER B N 1
ATOM 1131 C CA . SER B 1 8 ? -36.375 -25.672 15.219 1 30.48 8 SER B CA 1
ATOM 1132 C C . SER B 1 8 ? -34.938 -25.672 14.766 1 30.48 8 SER B C 1
ATOM 1134 O O . SER B 1 8 ? -34.031 -26 15.547 1 30.48 8 SER B O 1
ATOM 1136 N N . ALA B 1 9 ? -34.656 -25.953 13.516 1 29.36 9 ALA B N 1
ATOM 1137 C CA . ALA B 1 9 ? -33.375 -25.703 12.859 1 29.36 9 ALA B CA 1
ATOM 1138 C C . ALA B 1 9 ? -32.844 -24.312 13.188 1 29.36 9 ALA B C 1
ATOM 1140 O O . ALA B 1 9 ? -33.5 -23.312 12.906 1 29.36 9 ALA B O 1
ATOM 1141 N N . ILE B 1 10 ? -32.281 -24.156 14.398 1 29.02 10 ILE B N 1
ATOM 1142 C CA . ILE B 1 10 ? -31.531 -22.922 14.586 1 29.02 10 ILE B CA 1
ATOM 1143 C C . ILE B 1 10 ? -30.719 -22.625 13.336 1 29.02 10 ILE B C 1
ATOM 1145 O O . ILE B 1 10 ? -29.953 -23.484 12.867 1 29.02 10 ILE B O 1
ATOM 1149 N N . SER B 1 11 ? -31.281 -21.922 12.438 1 29.97 11 SER B N 1
ATOM 1150 C CA . SER B 1 11 ? -30.516 -21.312 11.359 1 29.97 11 SER B CA 1
ATOM 1151 C C . SER B 1 11 ? -29.172 -20.781 11.859 1 29.97 11 SER B C 1
ATOM 1153 O O . SER B 1 11 ? -29.125 -19.969 12.773 1 29.97 11 SER B O 1
ATOM 1155 N N . THR B 1 12 ? -28.219 -21.703 12.078 1 31.81 12 THR B N 1
ATOM 1156 C CA . THR B 1 12 ? -26.875 -21.172 12.156 1 31.81 12 THR B CA 1
ATOM 1157 C C . THR B 1 12 ? -26.672 -20.031 11.156 1 31.81 12 THR B C 1
ATOM 1159 O O . THR B 1 12 ? -26.812 -20.234 9.945 1 31.81 12 THR B O 1
ATOM 1162 N N . HIS B 1 13 ? -27.25 -18.938 11.469 1 29.16 13 HIS B N 1
ATOM 1163 C CA . HIS B 1 13 ? -26.719 -17.766 10.766 1 29.16 13 HIS B CA 1
ATOM 1164 C C . HIS B 1 13 ? -25.219 -17.875 10.531 1 29.16 13 HIS B C 1
ATOM 1166 O O . HIS B 1 13 ? -24.469 -18.109 11.477 1 29.16 13 HIS B O 1
ATOM 1172 N N . LYS B 1 14 ? -24.875 -18.562 9.5 1 29.03 14 LYS B N 1
ATOM 1173 C CA . LYS B 1 14 ? -23.547 -18.406 8.922 1 29.03 14 LYS B CA 1
ATOM 1174 C C . LYS B 1 14 ? -23.047 -16.969 9.031 1 29.03 14 LYS B C 1
ATOM 1176 O O . LYS B 1 14 ? -23.547 -16.094 8.328 1 29.03 14 LYS B O 1
ATOM 1181 N N . ASN B 1 15 ? -23.016 -16.375 10.141 1 34.25 15 ASN B N 1
ATOM 1182 C CA . ASN B 1 15 ? -22.031 -15.281 10.117 1 34.25 15 ASN B CA 1
ATOM 1183 C C . ASN B 1 15 ? -20.797 -15.656 9.312 1 34.25 15 ASN B C 1
ATOM 1185 O O . ASN B 1 15 ? -19.875 -16.266 9.844 1 34.25 15 ASN B O 1
ATOM 1189 N N . THR B 1 16 ? -20.812 -16.25 8.234 1 37.44 16 THR B N 1
ATOM 1190 C CA . THR B 1 16 ? -19.719 -16.469 7.297 1 37.44 16 THR B CA 1
ATOM 1191 C C . THR B 1 16 ? -18.812 -15.234 7.23 1 37.44 16 THR B C 1
ATOM 1193 O O . THR B 1 16 ? -18.125 -15.016 6.23 1 37.44 16 THR B O 1
ATOM 1196 N N . GLN B 1 17 ? -18.953 -14.227 8.055 1 44.59 17 GLN B N 1
ATOM 1197 C CA . GLN B 1 17 ? -17.984 -13.188 7.762 1 44.59 17 GLN B CA 1
ATOM 1198 C C . GLN B 1 17 ? -16.562 -13.742 7.801 1 44.59 17 GLN B C 1
ATOM 1200 O O . GLN B 1 17 ? -15.961 -13.859 8.875 1 44.59 17 GLN B O 1
ATOM 1205 N N . GLN B 1 18 ? -16.219 -14.977 7.496 1 48.69 18 GLN B N 1
ATOM 1206 C CA . GLN B 1 18 ? -14.828 -15.43 7.449 1 48.69 18 GLN B CA 1
ATOM 1207 C C . GLN B 1 18 ? -13.906 -14.312 6.969 1 48.69 18 GLN B C 1
ATOM 1209 O O . GLN B 1 18 ? -14.258 -13.555 6.059 1 48.69 18 GLN B O 1
ATOM 1214 N N . PRO B 1 19 ? -12.969 -13.969 7.852 1 57.59 19 PRO B N 1
ATOM 1215 C CA . PRO B 1 19 ? -12.008 -12.977 7.371 1 57.59 19 PRO B CA 1
ATOM 1216 C C . PRO B 1 19 ? -11.625 -13.188 5.906 1 57.59 19 PRO B C 1
ATOM 1218 O O . PRO B 1 19 ? -11.391 -14.32 5.484 1 57.59 19 PRO B O 1
ATOM 1221 N N . SER B 1 20 ? -11.969 -12.312 5.016 1 87.62 20 SER B N 1
ATOM 1222 C CA . SER B 1 20 ? -11.711 -12.375 3.578 1 87.62 20 SER B CA 1
ATOM 1223 C C . SER B 1 20 ? -10.312 -11.875 3.24 1 87.62 20 SER B C 1
ATOM 1225 O O . SER B 1 20 ? -9.781 -11 3.926 1 87.62 20 SER B O 1
ATOM 1227 N N . HIS B 1 21 ? -9.461 -12.734 2.734 1 97.25 21 HIS B N 1
ATOM 1228 C CA . HIS B 1 21 ? -8.156 -12.391 2.178 1 97.25 21 HIS B CA 1
ATOM 1229 C C . HIS B 1 21 ? -8.219 -12.281 0.659 1 97.25 21 HIS B C 1
ATOM 1231 O O . HIS B 1 21 ? -9.086 -12.875 0.022 1 97.25 21 HIS B O 1
ATOM 1237 N N . THR B 1 22 ? -7.344 -11.438 0.143 1 98.12 22 THR B N 1
ATOM 1238 C CA . THR B 1 22 ? -7.176 -11.367 -1.305 1 98.12 22 THR B CA 1
ATOM 1239 C C . THR B 1 22 ? -5.715 -11.117 -1.669 1 98.12 22 THR B C 1
ATOM 1241 O O . THR B 1 22 ? -5.035 -10.32 -1.026 1 98.12 22 THR B O 1
ATOM 1244 N N . LEU B 1 23 ? -5.242 -11.852 -2.617 1 98.69 23 LEU B N 1
ATOM 1245 C CA . LEU B 1 23 ? -3.963 -11.609 -3.275 1 98.69 23 LEU B CA 1
ATOM 1246 C C . LEU B 1 23 ? -4.16 -10.859 -4.586 1 98.69 23 LEU B C 1
ATOM 1248 O O . LEU B 1 23 ? -4.648 -11.422 -5.566 1 98.69 23 LEU B O 1
ATOM 1252 N N . PHE B 1 24 ? -3.736 -9.617 -4.605 1 98.81 24 PHE B N 1
ATOM 1253 C CA . PHE B 1 24 ? -3.885 -8.781 -5.785 1 98.81 24 PHE B CA 1
ATOM 1254 C C . PHE B 1 24 ? -2.645 -8.859 -6.668 1 98.81 24 PHE B C 1
ATOM 1256 O O . PHE B 1 24 ? -1.519 -8.867 -6.168 1 98.81 24 PHE B O 1
ATOM 1263 N N . VAL B 1 25 ? -2.873 -8.945 -7.941 1 98.88 25 VAL B N 1
ATOM 1264 C CA . VAL B 1 25 ? -1.787 -8.953 -8.914 1 98.88 25 VAL B CA 1
ATOM 1265 C C . VAL B 1 25 ? -2.008 -7.844 -9.945 1 98.88 25 VAL B C 1
ATOM 1267 O O . VAL B 1 25 ? -3.066 -7.777 -10.578 1 98.88 25 VAL B O 1
ATOM 1270 N N . CYS B 1 26 ? -1.039 -6.988 -10.109 1 98.81 26 CYS B N 1
ATOM 1271 C CA . CYS B 1 26 ? -1.117 -5.945 -11.125 1 98.81 26 CYS B CA 1
ATOM 1272 C C . CYS B 1 26 ? -0.9 -6.523 -12.516 1 98.81 26 CYS B C 1
ATOM 1274 O O . CYS B 1 26 ? 0.201 -6.969 -12.844 1 98.81 26 CYS B O 1
ATOM 1276 N N . LYS B 1 27 ? -1.817 -6.453 -13.281 1 97.88 27 LYS B N 1
ATOM 1277 C CA . LYS B 1 27 ? -1.719 -7.203 -14.531 1 97.88 27 LYS B CA 1
ATOM 1278 C C . LYS B 1 27 ? -1.047 -6.367 -15.617 1 97.88 27 LYS B C 1
ATOM 1280 O O . LYS B 1 27 ? -0.622 -6.902 -16.641 1 97.88 27 LYS B O 1
ATOM 1285 N N . THR B 1 28 ? -0.922 -5.09 -15.414 1 97.12 28 THR B N 1
ATOM 1286 C CA . THR B 1 28 ? -0.346 -4.254 -16.469 1 97.12 28 THR B CA 1
ATOM 1287 C C . THR B 1 28 ? 1.156 -4.082 -16.25 1 97.12 28 THR B C 1
ATOM 1289 O O . THR B 1 28 ? 1.831 -3.441 -17.062 1 97.12 28 THR B O 1
ATOM 1292 N N . CYS B 1 29 ? 1.688 -4.59 -15.273 1 96.75 29 CYS B N 1
ATOM 1293 C CA . CYS B 1 29 ? 3.123 -4.488 -15.031 1 96.75 29 CYS B CA 1
ATOM 1294 C C . CYS B 1 29 ? 3.918 -5.012 -16.219 1 96.75 29 CYS B C 1
ATOM 1296 O O . CYS B 1 29 ? 3.578 -6.047 -16.797 1 96.75 29 CYS B O 1
ATOM 1298 N N . ALA B 1 30 ? 5.035 -4.258 -16.516 1 96.69 30 ALA B N 1
ATOM 1299 C CA . ALA B 1 30 ? 6 -4.684 -17.531 1 96.69 30 ALA B CA 1
ATOM 1300 C C . ALA B 1 30 ? 5.305 -4.98 -18.859 1 96.69 30 ALA B C 1
ATOM 1302 O O . ALA B 1 30 ? 5.527 -6.035 -19.453 1 96.69 30 ALA B O 1
ATOM 1303 N N . SER B 1 31 ? 4.449 -4.137 -19.188 1 96.06 31 SER B N 1
ATOM 1304 C CA . SER B 1 31 ? 3.789 -4.223 -20.484 1 96.06 31 SER B CA 1
ATOM 1305 C C . SER B 1 31 ? 4.742 -3.854 -21.625 1 96.06 31 SER B C 1
ATOM 1307 O O . SER B 1 31 ? 5.684 -3.084 -21.422 1 96.06 31 SER B O 1
ATOM 1309 N N . VAL B 1 32 ? 4.449 -4.477 -22.734 1 93.88 32 VAL B N 1
ATOM 1310 C CA . VAL B 1 32 ? 5.184 -4.133 -23.953 1 93.88 32 VAL B CA 1
ATOM 1311 C C . VAL B 1 32 ? 4.355 -3.174 -24.797 1 93.88 32 VAL B C 1
ATOM 1313 O O . VAL B 1 32 ? 3.156 -3.389 -25 1 93.88 32 VAL B O 1
ATOM 1316 N N . TRP B 1 33 ? 5.066 -2.107 -25.188 1 92.31 33 TRP B N 1
ATOM 1317 C CA . TRP B 1 33 ? 4.359 -1.072 -25.922 1 92.31 33 TRP B CA 1
ATOM 1318 C C . TRP B 1 33 ? 4.934 -0.918 -27.328 1 92.31 33 TRP B C 1
ATOM 1320 O O . TRP B 1 33 ? 6.152 -0.937 -27.516 1 92.31 33 TRP B O 1
ATOM 1330 N N . GLN B 1 34 ? 4.012 -1.005 -28.281 1 93.94 34 GLN B N 1
ATOM 1331 C CA . GLN B 1 34 ? 4.336 -0.724 -29.672 1 93.94 34 GLN B CA 1
ATOM 1332 C C . GLN B 1 34 ? 3.398 0.327 -30.266 1 93.94 34 GLN B C 1
ATOM 1334 O O . GLN B 1 34 ? 2.176 0.165 -30.219 1 93.94 34 GLN B O 1
ATOM 1339 N N . ASP B 1 35 ? 3.973 1.424 -30.797 1 93.88 35 ASP B N 1
ATOM 1340 C CA . ASP B 1 35 ? 3.232 2.518 -31.406 1 93.88 35 ASP B CA 1
ATOM 1341 C C . ASP B 1 35 ? 2.137 3.037 -30.484 1 93.88 35 ASP B C 1
ATOM 1343 O O . ASP B 1 35 ? 0.984 3.18 -30.891 1 93.88 35 ASP B O 1
ATOM 1347 N N . GLY B 1 36 ? 2.346 3.096 -29.219 1 90.81 36 GLY B N 1
ATOM 1348 C CA . GLY B 1 36 ? 1.445 3.686 -28.234 1 90.81 36 GLY B CA 1
ATOM 1349 C C . GLY B 1 36 ? 0.377 2.723 -27.75 1 90.81 36 GLY B C 1
ATOM 1350 O O . GLY B 1 36 ? -0.533 3.113 -27.016 1 90.81 36 GLY B O 1
ATOM 1351 N N . LYS B 1 37 ? 0.535 1.51 -28.297 1 92.06 37 LYS B N 1
ATOM 1352 C CA . LYS B 1 37 ? -0.444 0.503 -27.891 1 92.06 37 LYS B CA 1
ATOM 1353 C C . LYS B 1 37 ? 0.231 -0.67 -27.188 1 92.06 37 LYS B C 1
ATOM 1355 O O . LYS B 1 37 ? 1.34 -1.065 -27.547 1 92.06 37 LYS B O 1
ATOM 1360 N N . ARG B 1 38 ? -0.509 -1.116 -26.141 1 93.56 38 ARG B N 1
ATOM 1361 C CA . ARG B 1 38 ? -0.034 -2.316 -25.453 1 93.56 38 ARG B CA 1
ATOM 1362 C C . ARG B 1 38 ? -0.174 -3.545 -26.344 1 93.56 38 ARG B C 1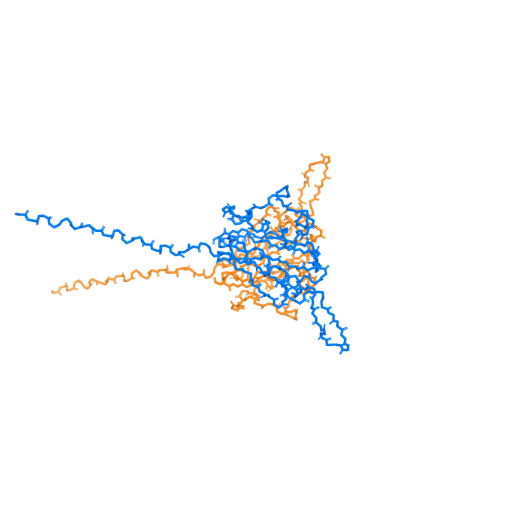
ATOM 1364 O O . ARG B 1 38 ? -1.229 -3.77 -26.938 1 93.56 38 ARG B O 1
ATOM 1371 N N . VAL B 1 39 ? 0.94 -4.324 -26.406 1 95.5 39 VAL B N 1
ATOM 1372 C CA . VAL B 1 39 ? 0.917 -5.508 -27.25 1 95.5 39 VAL B CA 1
ATOM 1373 C C . VAL B 1 39 ? 1.418 -6.719 -26.453 1 95.5 39 VAL B C 1
ATOM 1375 O O . VAL B 1 39 ? 2.227 -6.574 -25.531 1 95.5 39 VAL B O 1
ATOM 1378 N N . GLY B 1 40 ? 0.791 -7.895 -26.812 1 96.56 40 GLY B N 1
ATOM 1379 C CA . GLY B 1 40 ? 1.267 -9.125 -26.203 1 96.56 40 GLY B CA 1
ATOM 1380 C C . GLY B 1 40 ? 0.853 -9.273 -24.75 1 96.56 40 GLY B C 1
ATOM 1381 O O . GLY B 1 40 ? -0.143 -8.688 -24.312 1 96.56 40 GLY B O 1
ATOM 1382 N N . GLU B 1 41 ? 1.544 -10.18 -24.094 1 97.06 41 GLU B N 1
ATOM 1383 C CA . GLU B 1 41 ? 1.296 -10.469 -22.672 1 97.06 41 GLU B CA 1
ATOM 1384 C C . GLU B 1 41 ? 2.268 -9.711 -21.781 1 97.06 41 GLU B C 1
ATOM 1386 O O . GLU B 1 41 ? 3.479 -9.734 -22.016 1 97.06 41 GLU B O 1
ATOM 1391 N N . SER B 1 42 ? 1.751 -8.984 -20.844 1 97.88 42 SER B N 1
ATOM 1392 C CA . SER B 1 42 ? 2.596 -8.242 -19.922 1 97.88 42 SER B CA 1
ATOM 1393 C C . SER B 1 42 ? 3.27 -9.18 -18.922 1 97.88 42 SER B C 1
ATOM 1395 O O . SER B 1 42 ? 2.869 -10.336 -18.781 1 97.88 42 SER B O 1
ATOM 1397 N N . GLY B 1 43 ? 4.312 -8.664 -18.297 1 97.94 43 GLY B N 1
ATOM 1398 C CA . GLY B 1 43 ? 4.902 -9.406 -17.188 1 97.94 43 GLY B CA 1
ATOM 1399 C C . GLY B 1 43 ? 3.906 -9.727 -16.094 1 97.94 43 GLY B C 1
ATOM 1400 O O . GLY B 1 43 ? 3.896 -10.836 -15.562 1 97.94 43 GLY B O 1
ATOM 1401 N N . GLY B 1 44 ? 3.074 -8.75 -15.789 1 98.62 44 GLY B N 1
ATOM 1402 C CA . GLY B 1 44 ? 2.045 -8.977 -14.789 1 98.62 44 GLY B CA 1
ATOM 1403 C C . GLY B 1 44 ? 1.081 -10.086 -15.164 1 98.62 44 GLY B C 1
ATOM 1404 O O . GLY B 1 44 ? 0.678 -10.883 -14.312 1 98.62 44 GLY B O 1
ATOM 1405 N N . GLN B 1 45 ? 0.711 -10.117 -16.406 1 98.44 45 GLN B N 1
ATOM 1406 C CA . GLN B 1 45 ? -0.17 -11.18 -16.891 1 98.44 45 GLN B CA 1
ATOM 1407 C C . GLN B 1 45 ? 0.517 -12.539 -16.812 1 98.44 45 GLN B C 1
ATOM 1409 O O . GLN B 1 45 ? -0.108 -13.539 -16.438 1 98.44 45 GLN B O 1
ATOM 1414 N N . LYS B 1 46 ? 1.736 -12.562 -17.172 1 98.56 46 LYS B N 1
ATOM 1415 C CA . LYS B 1 46 ? 2.492 -13.812 -17.078 1 98.56 46 LYS B CA 1
ATOM 1416 C C . LYS B 1 46 ? 2.598 -14.281 -15.633 1 98.56 46 LYS B C 1
ATOM 1418 O O . LYS B 1 46 ? 2.387 -15.461 -15.344 1 98.56 46 LYS B O 1
ATOM 1423 N N . LEU B 1 47 ? 2.885 -13.375 -14.742 1 98.69 47 LEU B N 1
ATOM 1424 C CA . LEU B 1 47 ? 2.969 -13.711 -13.328 1 98.69 47 LEU B CA 1
ATOM 1425 C C . LEU B 1 47 ? 1.624 -14.211 -12.812 1 98.69 47 LEU B C 1
ATOM 1427 O O . LEU B 1 47 ? 1.565 -15.203 -12.078 1 98.69 47 LEU B O 1
ATOM 1431 N N . LEU B 1 48 ? 0.626 -13.578 -13.234 1 98.75 48 LEU B N 1
ATOM 1432 C CA . LEU B 1 48 ? -0.725 -13.953 -12.836 1 98.75 48 LEU B CA 1
ATOM 1433 C C . LEU B 1 48 ? -1.033 -15.391 -13.266 1 98.75 48 LEU B C 1
ATOM 1435 O O . LEU B 1 48 ? -1.529 -16.188 -12.461 1 98.75 48 LEU B O 1
ATOM 1439 N N . LYS B 1 49 ? -0.75 -15.68 -14.438 1 98.44 49 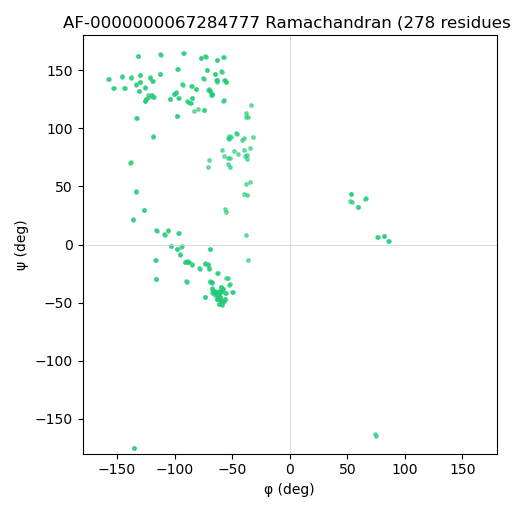LYS B N 1
ATOM 1440 C CA . LYS B 1 49 ? -1.004 -17.016 -14.961 1 98.44 49 LYS B CA 1
ATOM 1441 C C . LYS B 1 49 ? -0.231 -18.062 -14.172 1 98.44 49 LYS B C 1
ATOM 1443 O O . LYS B 1 49 ? -0.787 -19.109 -13.797 1 98.44 49 LYS B O 1
ATOM 1448 N N . LYS B 1 50 ? 0.976 -17.781 -13.922 1 98.5 50 LYS B N 1
ATOM 1449 C CA . LYS B 1 50 ? 1.8 -18.719 -13.164 1 98.5 50 LYS B CA 1
ATOM 1450 C C . LYS B 1 50 ? 1.251 -18.922 -11.75 1 98.5 50 LYS B C 1
ATOM 1452 O O . LYS B 1 50 ? 1.216 -20.031 -11.242 1 98.5 50 LYS B O 1
ATOM 1457 N N . LEU B 1 51 ? 0.849 -17.828 -11.148 1 98.75 51 LEU B N 1
ATOM 1458 C CA . LEU B 1 51 ? 0.268 -17.891 -9.805 1 98.75 51 LEU B CA 1
ATOM 1459 C C . LEU B 1 51 ? -1.004 -18.734 -9.805 1 98.75 51 LEU B C 1
ATOM 1461 O O . LEU B 1 51 ? -1.186 -19.594 -8.938 1 98.75 51 LEU B O 1
ATOM 1465 N N . GLN B 1 52 ? -1.798 -18.5 -10.797 1 98.25 52 GLN B N 1
ATOM 1466 C CA . GLN B 1 52 ? -3.066 -19.203 -10.883 1 98.25 52 GLN B CA 1
ATOM 1467 C C . GLN B 1 52 ? -2.846 -20.703 -11.133 1 98.25 52 GLN B C 1
ATOM 1469 O O . GLN B 1 52 ? -3.539 -21.547 -10.555 1 98.25 52 GLN B O 1
ATOM 1474 N N . GLU B 1 53 ? -1.927 -20.984 -11.938 1 98.06 53 GLU B N 1
ATOM 1475 C CA . GLU B 1 53 ? -1.598 -22.375 -12.211 1 98.06 53 GLU B CA 1
ATOM 1476 C C . GLU B 1 53 ? -1.104 -23.078 -10.953 1 98.06 53 GLU B C 1
ATOM 1478 O O . GLU B 1 53 ? -1.583 -24.172 -10.609 1 98.06 53 GLU B O 1
ATOM 1483 N N . LEU B 1 54 ? -0.24 -22.484 -10.258 1 98.12 54 LEU B N 1
ATOM 1484 C CA . LEU B 1 54 ? 0.327 -23.078 -9.055 1 98.12 54 LEU B CA 1
ATOM 1485 C C . LEU B 1 54 ? -0.712 -23.156 -7.945 1 98.12 54 LEU B C 1
ATOM 1487 O O . LEU B 1 54 ? -0.703 -24.094 -7.141 1 98.12 54 LEU B O 1
ATOM 1491 N N . ALA B 1 55 ? -1.556 -22.234 -7.961 1 98.06 55 ALA B N 1
ATOM 1492 C CA . ALA B 1 55 ? -2.523 -22.109 -6.875 1 98.06 55 ALA B CA 1
ATOM 1493 C C . ALA B 1 55 ? -3.594 -23.203 -6.973 1 98.06 55 ALA B C 1
ATOM 1495 O O . ALA B 1 55 ? -4.352 -23.422 -6.023 1 98.06 55 ALA B O 1
ATOM 1496 N N . GLN B 1 56 ? -3.693 -23.812 -8.094 1 97.56 56 GLN B N 1
ATOM 1497 C CA . GLN B 1 56 ? -4.695 -24.859 -8.25 1 97.56 56 GLN B CA 1
ATOM 1498 C C . GLN B 1 56 ? -4.566 -25.922 -7.156 1 97.56 56 GLN B C 1
ATOM 1500 O O . GLN B 1 56 ? -5.562 -26.5 -6.73 1 97.56 56 GLN B O 1
ATOM 1505 N N . ASP B 1 57 ? -3.391 -26.125 -6.656 1 96.5 57 ASP B N 1
ATOM 1506 C CA . ASP B 1 57 ? -3.117 -27.125 -5.625 1 96.5 57 ASP B CA 1
ATOM 1507 C C . ASP B 1 57 ? -2.82 -26.469 -4.281 1 96.5 57 ASP B C 1
ATOM 1509 O O . ASP B 1 57 ? -2.373 -27.125 -3.344 1 96.5 57 ASP B O 1
ATOM 1513 N N . TRP B 1 58 ? -3.023 -25.203 -4.234 1 97.19 58 TRP B N 1
ATOM 1514 C CA . TRP B 1 58 ? -2.729 -24.438 -3.029 1 97.19 58 TRP B CA 1
ATOM 1515 C C . TRP B 1 58 ? -3.859 -24.562 -2.014 1 97.19 58 TRP B C 1
ATOM 1517 O O . TRP B 1 58 ? -5.035 -24.453 -2.365 1 97.19 58 TRP B O 1
ATOM 1527 N N . HIS B 1 59 ? -3.572 -24.812 -0.745 1 97 59 HIS B N 1
ATOM 1528 C CA . HIS B 1 59 ? -4.562 -25.156 0.27 1 97 59 HIS B CA 1
ATOM 1529 C C . HIS B 1 59 ? -5.426 -23.953 0.621 1 97 59 HIS B C 1
ATOM 1531 O O . HIS B 1 59 ? -6.504 -24.094 1.198 1 97 59 HIS B O 1
ATOM 1537 N N . LEU B 1 60 ? -4.922 -22.781 0.252 1 97.38 60 LEU B N 1
ATOM 1538 C CA . LEU B 1 60 ? -5.672 -21.594 0.605 1 97.38 60 LEU B CA 1
ATOM 1539 C C . LEU B 1 60 ? -6.375 -21 -0.617 1 97.38 60 LEU B C 1
ATOM 1541 O O . LEU B 1 60 ? -6.832 -19.859 -0.588 1 97.38 60 LEU B O 1
ATOM 1545 N N . LYS B 1 61 ? -6.438 -21.688 -1.673 1 95.38 61 LYS B N 1
ATOM 1546 C CA . LYS B 1 61 ? -6.957 -21.203 -2.947 1 95.38 61 LYS B CA 1
ATOM 1547 C C . LYS B 1 61 ? -8.352 -20.594 -2.779 1 95.38 61 LYS B C 1
ATOM 1549 O O . LYS B 1 61 ? -8.68 -19.594 -3.418 1 95.38 61 LYS B O 1
ATOM 1554 N N . ASP B 1 62 ? -9.18 -21.109 -1.898 1 93.75 62 ASP B N 1
ATOM 1555 C CA . ASP B 1 62 ? -10.547 -20.625 -1.716 1 93.75 62 ASP B CA 1
ATOM 1556 C C . ASP B 1 62 ? -10.594 -19.516 -0.676 1 93.75 62 ASP B C 1
ATOM 1558 O O . ASP B 1 62 ? -11.43 -18.609 -0.77 1 93.75 62 ASP B O 1
ATOM 1562 N N . GLY B 1 63 ? -9.773 -19.516 0.277 1 95.12 63 GLY B N 1
ATOM 1563 C CA . GLY B 1 63 ? -9.773 -18.547 1.365 1 95.12 63 GLY B CA 1
ATOM 1564 C C . GLY B 1 63 ? -8.938 -17.312 1.067 1 95.12 63 GLY B C 1
ATOM 1565 O O . GLY B 1 63 ? -9.062 -16.297 1.756 1 95.12 63 GLY B O 1
ATOM 1566 N N . PHE B 1 64 ? -8.133 -17.438 0.077 1 97.06 64 PHE B N 1
ATOM 1567 C CA . PHE B 1 64 ? -7.223 -16.375 -0.334 1 97.06 64 PHE B CA 1
ATOM 1568 C C . PHE B 1 64 ? -7.191 -16.25 -1.852 1 97.06 64 PHE B C 1
ATOM 1570 O O . PHE B 1 64 ? -6.16 -16.5 -2.479 1 97.06 64 PHE B O 1
ATOM 1577 N N . PRO B 1 65 ? -8.297 -15.75 -2.434 1 97.12 65 PRO B N 1
ATOM 1578 C CA . PRO B 1 65 ? -8.375 -15.695 -3.895 1 97.12 65 PRO B CA 1
ATOM 1579 C C . PRO B 1 65 ? -7.352 -14.75 -4.512 1 97.12 65 PRO B C 1
ATOM 1581 O O . PRO B 1 65 ? -6.988 -13.742 -3.9 1 97.12 65 PRO B O 1
ATOM 1584 N N . ILE B 1 66 ? -6.898 -15.117 -5.66 1 98.19 66 ILE B N 1
ATOM 1585 C CA . ILE B 1 66 ? -6.031 -14.281 -6.48 1 98.19 66 ILE B CA 1
ATOM 1586 C C . ILE B 1 66 ? -6.883 -13.391 -7.387 1 98.19 66 ILE B C 1
ATOM 1588 O O . ILE B 1 66 ? -7.711 -13.883 -8.156 1 98.19 66 ILE B O 1
ATOM 1592 N N . GLN B 1 67 ? -6.695 -12.117 -7.289 1 98.06 67 GLN B N 1
ATOM 1593 C CA . GLN B 1 67 ? -7.473 -11.164 -8.07 1 98.06 67 GLN B CA 1
ATOM 1594 C C . GLN B 1 67 ? -6.566 -10.281 -8.922 1 98.06 67 GLN B C 1
ATOM 1596 O O . GLN B 1 67 ? -5.621 -9.68 -8.414 1 98.06 67 GLN B O 1
ATOM 1601 N N . GLU B 1 68 ? -6.84 -10.219 -10.195 1 98.31 68 GLU B N 1
ATOM 1602 C CA . GLU B 1 68 ? -6.117 -9.297 -11.07 1 98.31 68 GLU B CA 1
ATOM 1603 C C . GLU B 1 68 ? -6.574 -7.855 -10.852 1 98.31 68 GLU B C 1
ATOM 1605 O O . GLU B 1 68 ? -7.75 -7.609 -10.57 1 98.31 68 GLU B O 1
ATOM 1610 N N . VAL B 1 69 ? -5.676 -6.988 -10.914 1 98.5 69 VAL B N 1
ATOM 1611 C CA . VAL B 1 69 ? -5.91 -5.551 -10.859 1 98.5 69 VAL B CA 1
ATOM 1612 C C . VAL B 1 69 ? -5.281 -4.875 -12.07 1 98.5 69 VAL B C 1
ATOM 1614 O O . VAL B 1 69 ? -4.18 -5.238 -12.492 1 98.5 69 VAL B O 1
ATOM 1617 N N . GLU B 1 70 ? -5.988 -3.977 -12.68 1 97.44 70 GLU B N 1
ATOM 1618 C CA . GLU B 1 70 ? -5.473 -3.334 -13.883 1 97.44 70 GLU B CA 1
ATOM 1619 C C . GLU B 1 70 ? -4.152 -2.619 -13.609 1 97.44 70 GLU B C 1
ATOM 1621 O O . GLU B 1 70 ? -3.17 -2.82 -14.32 1 97.44 70 GLU B O 1
ATOM 1626 N N . CYS B 1 71 ? -4.078 -1.777 -12.578 1 98.19 71 CYS B N 1
ATOM 1627 C CA . CYS B 1 71 ? -2.855 -1.042 -12.281 1 98.19 71 CYS B CA 1
ATOM 1628 C C . CYS B 1 71 ? -2.779 -0.696 -10.797 1 98.19 71 CYS B C 1
ATOM 1630 O O . CYS B 1 71 ? -3.75 -0.2 -10.219 1 98.19 71 CYS B O 1
ATOM 1632 N N . MET B 1 72 ? -1.65 -0.892 -10.188 1 98.56 72 MET B N 1
ATOM 1633 C CA . MET B 1 72 ? -1.471 -0.548 -8.781 1 98.56 72 MET B CA 1
ATOM 1634 C C . MET B 1 72 ? -0.429 0.554 -8.617 1 98.56 72 MET B C 1
ATOM 1636 O O . MET B 1 72 ? 0.106 0.751 -7.527 1 98.56 72 MET B O 1
ATOM 1640 N N . SER B 1 73 ? -0.049 1.194 -9.711 1 98.12 73 SER B N 1
ATOM 1641 C CA . SER B 1 73 ? 0.732 2.426 -9.75 1 98.12 73 SER B CA 1
ATOM 1642 C C . SER B 1 73 ? 2.139 2.207 -9.203 1 98.12 73 SER B C 1
ATOM 1644 O O . SER B 1 73 ? 2.662 3.049 -8.469 1 98.12 73 SER B O 1
ATOM 1646 N N . ALA B 1 74 ? 2.76 1.091 -9.5 1 98.19 74 ALA B N 1
ATOM 1647 C CA . ALA B 1 74 ? 4.117 0.792 -9.047 1 98.19 74 ALA B CA 1
ATOM 1648 C C . ALA B 1 74 ? 4.973 0.259 -10.195 1 98.19 74 ALA B C 1
ATOM 1650 O O . ALA B 1 74 ? 5.762 -0.667 -10.008 1 98.19 74 ALA B O 1
ATOM 1651 N N . CYS B 1 75 ? 4.922 0.854 -11.32 1 97.12 75 CYS B N 1
ATOM 1652 C CA . CYS B 1 75 ? 5.469 0.321 -12.562 1 97.12 75 CYS B CA 1
ATOM 1653 C C . CYS B 1 75 ? 6.992 0.26 -12.508 1 97.12 75 CYS B C 1
ATOM 1655 O O . CYS B 1 75 ? 7.609 -0.589 -13.156 1 97.12 75 CYS B O 1
ATOM 1657 N N . SER B 1 76 ? 7.586 1.168 -11.828 1 96.5 76 SER B N 1
ATOM 1658 C CA . SER B 1 76 ? 9.039 1.181 -11.719 1 96.5 76 SER B CA 1
ATOM 1659 C C . SER B 1 76 ? 9.539 0.013 -10.875 1 96.5 76 SER B C 1
ATOM 1661 O O . SER B 1 76 ? 10.742 -0.24 -10.812 1 96.5 76 SER B O 1
ATOM 1663 N N . HIS B 1 77 ? 8.609 -0.755 -10.328 1 98 77 HIS B N 1
ATOM 1664 C CA . HIS B 1 77 ? 8.938 -1.896 -9.484 1 98 77 HIS B CA 1
ATOM 1665 C C . HIS B 1 77 ? 8.25 -3.166 -9.977 1 98 77 HIS B C 1
ATOM 1667 O O . HIS B 1 77 ? 7.914 -4.047 -9.18 1 98 77 HIS B O 1
ATOM 1673 N N . SER B 1 78 ? 8.016 -3.258 -11.273 1 98.12 78 SER B N 1
ATOM 1674 C CA . SER B 1 78 ? 7.34 -4.418 -11.852 1 98.12 78 SER B CA 1
ATOM 1675 C C . SER B 1 78 ? 8.164 -5.688 -11.656 1 98.12 78 SER B C 1
ATOM 1677 O O . SER B 1 78 ? 9.398 -5.645 -11.688 1 98.12 78 SER B O 1
ATOM 1679 N N . CYS B 1 79 ? 7.305 -6.695 -11.375 1 98.56 79 CYS B N 1
ATOM 1680 C CA . CYS B 1 79 ? 5.867 -6.891 -11.211 1 98.56 79 CYS B CA 1
ATOM 1681 C C . CYS B 1 79 ? 5.461 -6.75 -9.75 1 98.56 79 CYS B C 1
ATOM 1683 O O . CYS B 1 79 ? 6.305 -6.848 -8.859 1 98.56 79 CYS B O 1
ATOM 1685 N N . VAL B 1 80 ? 4.191 -6.59 -9.5 1 98.81 80 VAL B N 1
ATOM 1686 C CA . VAL B 1 80 ? 3.719 -6.176 -8.18 1 98.81 80 VAL B CA 1
ATOM 1687 C C . VAL B 1 80 ? 2.547 -7.055 -7.754 1 98.81 80 VAL B C 1
ATOM 1689 O O . VAL B 1 80 ? 1.665 -7.363 -8.562 1 98.81 80 VAL B O 1
ATOM 1692 N N . VAL B 1 81 ? 2.586 -7.438 -6.469 1 98.94 81 VAL B N 1
ATOM 1693 C CA . VAL B 1 81 ? 1.445 -8.078 -5.82 1 98.94 81 VAL B CA 1
ATOM 1694 C C . VAL B 1 81 ? 1.164 -7.402 -4.48 1 98.94 81 VAL B C 1
ATOM 1696 O O . VAL B 1 81 ? 2.023 -6.703 -3.939 1 98.94 81 VAL B O 1
ATOM 1699 N N . ALA B 1 82 ? -0.034 -7.629 -3.99 1 98.94 82 ALA B N 1
ATOM 1700 C CA . ALA B 1 82 ? -0.387 -7.156 -2.654 1 98.94 82 ALA B CA 1
ATOM 1701 C C . ALA B 1 82 ? -1.171 -8.219 -1.888 1 98.94 82 ALA B C 1
ATOM 1703 O O . ALA B 1 82 ? -1.932 -8.984 -2.48 1 98.94 82 ALA B O 1
ATOM 1704 N N . PHE B 1 83 ? -0.93 -8.297 -0.604 1 98.75 83 PHE B N 1
ATOM 1705 C CA . PHE B 1 83 ? -1.704 -9.102 0.334 1 98.75 83 PHE B CA 1
ATOM 1706 C C . PHE B 1 83 ? -2.637 -8.227 1.16 1 98.75 83 PHE B C 1
ATOM 1708 O O . PHE B 1 83 ? -2.197 -7.258 1.782 1 98.75 83 PHE B O 1
ATOM 1715 N N . ALA B 1 84 ? -3.914 -8.578 1.13 1 98 84 ALA B N 1
ATOM 1716 C CA . ALA B 1 84 ? -4.887 -7.895 1.974 1 98 84 ALA B CA 1
ATOM 1717 C C . ALA B 1 84 ? -5.746 -8.898 2.746 1 98 84 ALA B C 1
ATOM 1719 O O . ALA B 1 84 ? -6.086 -9.961 2.227 1 98 84 ALA B O 1
ATOM 1720 N N . GLY B 1 85 ? -6.004 -8.555 3.986 1 96.5 85 GLY B N 1
ATOM 1721 C CA . GLY B 1 85 ? -6.91 -9.273 4.871 1 96.5 85 GLY B CA 1
ATOM 1722 C C . GLY B 1 85 ? -7.652 -8.367 5.832 1 96.5 85 GLY B C 1
ATOM 1723 O O . GLY B 1 85 ? -7.109 -7.352 6.281 1 96.5 85 GLY B O 1
ATOM 1724 N N . SER B 1 86 ? -8.914 -8.781 6.098 1 93.56 86 SER B N 1
ATOM 1725 C CA . SER B 1 86 ? -9.703 -7.977 7.02 1 93.56 86 SER B CA 1
ATOM 1726 C C . SER B 1 86 ? -9.016 -7.852 8.375 1 93.56 86 SER B C 1
ATOM 1728 O O . SER B 1 86 ? -8.641 -8.852 8.984 1 93.56 86 SER B O 1
ATOM 1730 N N . GLY B 1 87 ? -8.828 -6.512 8.711 1 93.19 87 GLY B N 1
ATOM 1731 C CA . GLY B 1 87 ? -8.242 -6.25 10.023 1 93.19 87 GLY B CA 1
ATOM 1732 C C . GLY B 1 87 ? -6.746 -6.504 10.07 1 93.19 87 GLY B C 1
ATOM 1733 O O . GLY B 1 87 ? -6.145 -6.496 11.148 1 93.19 87 GLY B O 1
ATOM 1734 N N . LYS B 1 88 ? -6.117 -6.785 8.992 1 96.38 88 LYS B N 1
ATOM 1735 C CA . LYS B 1 88 ? -4.695 -7.125 8.938 1 96.38 88 LYS B CA 1
ATOM 1736 C C . LYS B 1 88 ? -3.896 -6.031 8.234 1 96.38 88 LYS B C 1
ATOM 1738 O O . LYS B 1 88 ? -4.465 -5.203 7.516 1 96.38 88 LYS B O 1
ATOM 1743 N N . LEU B 1 89 ? -2.598 -6.082 8.438 1 98.06 89 LEU B N 1
ATOM 1744 C CA . LEU B 1 89 ? -1.686 -5.281 7.629 1 98.06 89 LEU B CA 1
ATOM 1745 C C . LEU B 1 89 ? -1.872 -5.578 6.145 1 98.06 89 LEU B C 1
ATOM 1747 O O . LEU B 1 89 ? -2.123 -6.723 5.762 1 98.06 89 LEU B O 1
ATOM 1751 N N . THR B 1 90 ? -1.781 -4.555 5.395 1 98.5 90 THR B N 1
ATOM 1752 C CA . THR B 1 90 ? -1.717 -4.715 3.947 1 98.5 90 THR B CA 1
ATOM 1753 C C . THR B 1 90 ? -0.279 -4.586 3.453 1 98.5 90 THR B C 1
ATOM 1755 O O . THR B 1 90 ? 0.429 -3.648 3.828 1 98.5 90 THR B O 1
ATOM 1758 N N . TYR B 1 91 ? 0.159 -5.531 2.668 1 98.88 91 TYR B N 1
ATOM 1759 C CA . TYR B 1 91 ? 1.501 -5.52 2.096 1 98.88 91 TYR B CA 1
ATOM 1760 C C . TYR B 1 91 ? 1.448 -5.34 0.584 1 98.88 91 TYR B C 1
ATOM 1762 O O . TYR B 1 91 ? 0.542 -5.852 -0.078 1 98.88 91 TYR B O 1
ATOM 1770 N N . MET B 1 92 ? 2.428 -4.684 0.109 1 98.88 92 MET B N 1
ATOM 1771 C CA . MET B 1 92 ? 2.689 -4.68 -1.328 1 98.88 92 MET B CA 1
ATOM 1772 C C . MET B 1 92 ? 4.156 -4.98 -1.614 1 98.88 92 MET B C 1
ATOM 1774 O O . MET B 1 92 ? 5.047 -4.457 -0.942 1 98.88 92 MET B O 1
ATOM 1778 N N . PHE B 1 93 ? 4.359 -5.883 -2.539 1 98.88 93 PHE B N 1
ATOM 1779 C CA . PHE B 1 93 ? 5.699 -6.277 -2.961 1 98.88 93 PHE B CA 1
ATOM 1780 C C . PHE B 1 93 ? 5.891 -6.035 -4.453 1 98.88 93 PHE B C 1
ATOM 1782 O O . PHE B 1 93 ? 4.973 -6.246 -5.246 1 98.88 93 PHE B O 1
ATOM 1789 N N . GLY B 1 94 ? 7.074 -5.625 -4.832 1 98.75 94 GLY B N 1
ATOM 1790 C CA . GLY B 1 94 ? 7.441 -5.387 -6.219 1 98.75 94 GLY B CA 1
ATOM 1791 C C . GLY B 1 94 ? 8.805 -5.957 -6.578 1 98.75 94 GLY B C 1
ATOM 1792 O O . GLY B 1 94 ? 9.359 -6.766 -5.832 1 98.75 94 GLY B O 1
ATOM 1793 N N . ASP B 1 95 ? 9.219 -5.648 -7.836 1 98.38 95 ASP B N 1
ATOM 1794 C CA . ASP B 1 95 ? 10.477 -6.152 -8.383 1 98.38 95 ASP B CA 1
ATOM 1795 C C . ASP B 1 95 ? 10.5 -7.676 -8.391 1 98.38 95 ASP B C 1
ATOM 1797 O O . ASP B 1 95 ? 11.531 -8.289 -8.117 1 98.38 95 ASP B O 1
ATOM 1801 N N . LEU B 1 96 ? 9.352 -8.258 -8.57 1 98.62 96 LEU B N 1
ATOM 1802 C CA . LEU B 1 96 ? 9.219 -9.711 -8.555 1 98.62 96 LEU B CA 1
ATOM 1803 C C . LEU B 1 96 ? 9.508 -10.297 -9.93 1 98.62 96 LEU B C 1
ATOM 1805 O O . LEU B 1 96 ? 8.836 -9.969 -10.906 1 98.62 96 LEU B O 1
ATOM 1809 N N . PRO B 1 97 ? 10.484 -11.172 -9.945 1 96.94 97 PRO B N 1
ATOM 1810 C CA . PRO B 1 97 ? 10.719 -11.828 -11.234 1 96.94 97 PRO B CA 1
ATOM 1811 C C . PRO B 1 97 ? 9.523 -12.672 -11.688 1 96.94 97 PRO B C 1
ATOM 1813 O O . PRO B 1 97 ? 8.914 -13.367 -10.875 1 96.94 97 PRO B O 1
ATOM 1816 N N . VAL B 1 98 ? 9.25 -12.641 -12.953 1 95.38 98 VAL B N 1
ATOM 1817 C CA . VAL B 1 98 ? 8.102 -13.352 -13.516 1 95.38 98 VAL B CA 1
ATOM 1818 C C . VAL B 1 98 ? 8.328 -14.859 -13.398 1 95.38 98 VAL B C 1
ATOM 1820 O O . VAL B 1 98 ? 7.414 -15.602 -13.023 1 95.38 98 VAL B O 1
ATOM 1823 N N . ASP B 1 99 ? 9.461 -15.32 -13.648 1 92.31 99 ASP B N 1
ATOM 1824 C CA . ASP B 1 99 ? 9.719 -16.75 -13.812 1 92.31 99 ASP B CA 1
ATOM 1825 C C . ASP B 1 99 ? 9.953 -17.422 -12.461 1 92.31 99 ASP B C 1
ATOM 1827 O O . ASP B 1 99 ? 9.68 -18.609 -12.297 1 92.31 99 ASP B O 1
ATOM 1831 N N . ASP B 1 100 ? 10.25 -16.703 -11.406 1 91.5 100 ASP B N 1
ATOM 1832 C CA . ASP B 1 100 ? 10.742 -17.422 -10.227 1 91.5 100 ASP B CA 1
ATOM 1833 C C . ASP B 1 100 ? 10.086 -16.891 -8.953 1 91.5 100 ASP B C 1
ATOM 1835 O O . ASP B 1 100 ? 10.562 -17.156 -7.848 1 91.5 100 ASP B O 1
ATOM 1839 N N . SER B 1 101 ? 8.93 -16.266 -9.102 1 97.38 101 SER B N 1
ATOM 1840 C CA . SER B 1 101 ? 8.445 -15.656 -7.867 1 97.38 101 SER B CA 1
ATOM 1841 C C . SER B 1 101 ? 7.121 -16.281 -7.43 1 97.38 101 SER B C 1
ATOM 1843 O O . SER B 1 101 ? 6.707 -16.125 -6.277 1 97.38 101 SER B O 1
ATOM 1845 N N . ALA B 1 102 ? 6.508 -17.016 -8.312 1 98.31 102 ALA B N 1
ATOM 1846 C CA . ALA B 1 102 ? 5.141 -17.453 -8.023 1 98.31 102 ALA B CA 1
ATOM 1847 C C . ALA B 1 102 ? 5.098 -18.328 -6.77 1 98.31 102 ALA B C 1
ATOM 1849 O O . ALA B 1 102 ? 4.281 -18.094 -5.875 1 98.31 102 ALA B O 1
ATOM 1850 N N . ALA B 1 103 ? 5.938 -19.344 -6.715 1 98.25 103 ALA B N 1
ATOM 1851 C CA . ALA B 1 103 ? 5.969 -20.234 -5.551 1 98.25 103 ALA B CA 1
ATOM 1852 C C . ALA B 1 103 ? 6.289 -19.453 -4.277 1 98.25 103 ALA B C 1
ATOM 1854 O O . ALA B 1 103 ? 5.68 -19.688 -3.232 1 98.25 103 ALA B O 1
ATOM 1855 N N . ALA B 1 104 ? 7.199 -18.516 -4.344 1 98.62 104 ALA B N 1
ATOM 1856 C CA . ALA B 1 104 ? 7.594 -17.688 -3.207 1 98.62 104 ALA B CA 1
ATOM 1857 C C . ALA B 1 104 ? 6.438 -16.797 -2.746 1 98.62 104 ALA B C 1
ATOM 1859 O O . ALA B 1 104 ? 6.238 -16.609 -1.544 1 98.62 104 ALA B O 1
ATOM 1860 N N . ILE B 1 105 ? 5.738 -16.297 -3.658 1 98.88 105 ILE B N 1
ATOM 1861 C CA . ILE B 1 105 ? 4.598 -15.438 -3.352 1 98.88 105 ILE B CA 1
ATOM 1862 C C . ILE B 1 105 ? 3.545 -16.234 -2.588 1 98.88 105 ILE B C 1
ATOM 1864 O O . ILE B 1 105 ? 3.047 -15.789 -1.553 1 98.88 105 ILE B O 1
ATOM 1868 N N . LEU B 1 106 ? 3.25 -17.438 -3.086 1 98.75 106 LEU B N 1
ATOM 1869 C CA . LEU B 1 106 ? 2.229 -18.25 -2.434 1 98.75 106 LEU B CA 1
ATOM 1870 C C . LEU B 1 106 ? 2.693 -18.703 -1.054 1 98.75 106 LEU B C 1
ATOM 1872 O O . LEU B 1 106 ? 1.894 -18.766 -0.117 1 98.75 106 LEU B O 1
ATOM 1876 N N . GLU B 1 107 ? 3.898 -19 -0.93 1 98.62 107 GLU B N 1
ATOM 1877 C CA . GLU B 1 107 ? 4.449 -19.328 0.383 1 98.62 107 GLU B CA 1
ATOM 1878 C C . GLU B 1 107 ? 4.301 -18.156 1.349 1 98.62 107 GLU B C 1
ATOM 1880 O O . GLU B 1 107 ? 3.855 -18.344 2.484 1 98.62 107 GLU B O 1
ATOM 1885 N N . CYS B 1 108 ? 4.668 -17.016 0.912 1 98.88 108 CYS B N 1
ATOM 1886 C CA . CYS B 1 108 ? 4.574 -15.82 1.737 1 98.88 108 CYS B CA 1
ATOM 1887 C C . CYS B 1 108 ? 3.123 -15.516 2.098 1 98.88 108 CYS B C 1
ATOM 1889 O O . CYS B 1 108 ? 2.826 -15.148 3.234 1 98.88 108 CYS B O 1
ATOM 1891 N N . ALA B 1 109 ? 2.311 -15.688 1.12 1 98.75 109 ALA B N 1
ATOM 1892 C CA . ALA B 1 109 ? 0.883 -15.484 1.354 1 98.75 109 ALA B CA 1
ATOM 1893 C C . ALA B 1 109 ? 0.36 -16.438 2.43 1 98.75 109 ALA B C 1
ATOM 1895 O O . ALA B 1 109 ? -0.468 -16.047 3.258 1 98.75 109 ALA B O 1
ATOM 1896 N N . SER B 1 110 ? 0.794 -17.625 2.42 1 98.69 110 SER B N 1
ATOM 1897 C CA . SER B 1 110 ? 0.399 -18.594 3.441 1 98.69 110 SER B CA 1
ATOM 1898 C C . SER B 1 110 ? 0.835 -18.141 4.828 1 98.69 110 SER B C 1
ATOM 1900 O O . SER B 1 110 ? 0.069 -18.234 5.789 1 98.69 110 SER B O 1
ATOM 1902 N N . LYS B 1 111 ? 2.006 -17.625 4.922 1 98.75 111 LYS B N 1
ATOM 1903 C CA . LYS B 1 111 ? 2.49 -17.109 6.195 1 98.75 111 LYS B CA 1
ATOM 1904 C C . LYS B 1 111 ? 1.662 -15.906 6.648 1 98.75 111 LYS B C 1
ATOM 1906 O O . LYS B 1 111 ? 1.307 -15.797 7.824 1 98.75 111 LYS B O 1
ATOM 1911 N N . TYR B 1 112 ? 1.381 -15.07 5.746 1 98.62 112 TYR B N 1
ATOM 1912 C CA . TYR B 1 112 ? 0.524 -13.922 6 1 98.62 112 TYR B CA 1
ATOM 1913 C C . TYR B 1 112 ? -0.83 -14.359 6.547 1 98.62 112 TYR B C 1
ATOM 1915 O O . TYR B 1 112 ? -1.322 -13.789 7.527 1 98.62 112 TYR B O 1
ATOM 1923 N N . TYR B 1 113 ? -1.357 -15.328 5.898 1 97.75 113 TYR B N 1
ATOM 1924 C CA . TYR B 1 113 ? -2.664 -15.859 6.273 1 97.75 113 TYR B CA 1
ATOM 1925 C C . TYR B 1 113 ? -2.662 -16.344 7.719 1 97.75 113 TYR B C 1
ATOM 1927 O O . TYR B 1 113 ? -3.6 -16.062 8.469 1 97.75 113 TYR B O 1
ATOM 1935 N N . ASP B 1 114 ? -1.629 -16.906 8.094 1 97.31 114 ASP B N 1
ATOM 1936 C CA . ASP B 1 114 ? -1.542 -17.562 9.391 1 97.31 114 ASP B CA 1
ATOM 1937 C C . ASP B 1 114 ? -1.34 -16.547 10.508 1 97.31 114 ASP B C 1
ATOM 1939 O O . ASP B 1 114 ? -1.55 -16.859 11.688 1 97.31 114 ASP B O 1
ATOM 1943 N N . LYS B 1 115 ? -0.876 -15.383 10.195 1 97.31 115 LYS B N 1
ATOM 1944 C CA . LYS B 1 115 ? -0.638 -14.344 11.195 1 97.31 115 LYS B CA 1
ATOM 1945 C C . LYS B 1 115 ? -1.91 -13.547 11.477 1 97.31 115 LYS B C 1
ATOM 1947 O O . LYS B 1 115 ? -2.525 -13.008 10.555 1 97.31 115 LYS B O 1
ATOM 1952 N N . PRO B 1 116 ? -2.303 -13.445 12.688 1 95.81 116 PRO B N 1
ATOM 1953 C CA . PRO B 1 116 ? -3.559 -12.766 13.008 1 95.81 116 PRO B CA 1
ATOM 1954 C C . PRO B 1 116 ? -3.574 -11.305 12.555 1 95.81 116 PRO B C 1
ATOM 1956 O O . PRO B 1 116 ? -4.609 -10.805 12.109 1 95.81 116 PRO B O 1
ATOM 1959 N N . ASP B 1 117 ? -2.465 -10.641 12.656 1 96.44 117 ASP B N 1
ATOM 1960 C CA . ASP B 1 117 ? -2.418 -9.234 12.25 1 96.44 117 ASP B CA 1
ATOM 1961 C C . ASP B 1 117 ? -1.743 -9.086 10.891 1 96.44 117 ASP B C 1
ATOM 1963 O O . ASP B 1 117 ? -1.54 -7.965 10.414 1 96.44 117 ASP B O 1
ATOM 1967 N N . GLY B 1 118 ? -1.297 -10.195 10.32 1 97.94 118 GLY B N 1
ATOM 1968 C CA . GLY B 1 118 ? -0.687 -10.195 9 1 97.94 118 GLY B CA 1
ATOM 1969 C C . GLY B 1 118 ? 0.773 -9.789 9.016 1 97.94 118 GLY B C 1
ATOM 1970 O O . GLY B 1 118 ? 1.365 -9.539 7.961 1 97.94 118 GLY B O 1
ATOM 1971 N N . PHE B 1 119 ? 1.321 -9.641 10.203 1 98.44 119 PHE B N 1
ATOM 1972 C CA . PHE B 1 119 ? 2.695 -9.156 10.266 1 98.44 119 PHE B CA 1
ATOM 1973 C C . PHE B 1 119 ? 3.662 -10.188 9.711 1 98.44 119 PHE B C 1
ATOM 1975 O O . PHE B 1 119 ? 3.631 -11.359 10.109 1 98.44 119 PHE B O 1
ATOM 1982 N N . LEU B 1 120 ? 4.551 -9.82 8.766 1 98.56 120 LEU B N 1
ATOM 1983 C CA . LEU B 1 120 ? 5.559 -10.648 8.117 1 98.56 120 LEU B CA 1
ATOM 1984 C C . LEU B 1 120 ? 6.961 -10.125 8.391 1 98.56 120 LEU B C 1
ATOM 1986 O O . LEU B 1 120 ? 7.48 -9.305 7.629 1 98.56 120 LEU B O 1
ATOM 1990 N N . PRO B 1 121 ? 7.629 -10.617 9.43 1 97.31 121 PRO B N 1
ATOM 1991 C CA . PRO B 1 121 ? 9.016 -10.195 9.648 1 97.31 121 PRO B CA 1
ATOM 1992 C C . PRO B 1 121 ? 9.93 -10.523 8.469 1 97.31 121 PRO B C 1
ATOM 1994 O O . PRO B 1 121 ? 9.719 -11.523 7.781 1 97.31 121 PRO B O 1
ATOM 1997 N N . TRP B 1 122 ? 10.914 -9.703 8.258 1 96.88 122 TRP B N 1
ATOM 1998 C CA . TRP B 1 122 ? 11.852 -9.844 7.152 1 96.88 122 TRP B CA 1
ATOM 1999 C C . TRP B 1 122 ? 12.398 -11.266 7.078 1 96.88 122 TRP B C 1
ATOM 2001 O O . TRP B 1 122 ? 12.438 -11.867 6.004 1 96.88 122 TRP B O 1
ATOM 2011 N N . SER B 1 123 ? 12.695 -11.836 8.164 1 97.75 123 SER B N 1
ATOM 2012 C CA . SER B 1 123 ? 13.367 -13.133 8.234 1 97.75 123 SER B CA 1
ATOM 2013 C C . SER B 1 123 ? 12.438 -14.258 7.777 1 97.75 123 SER B C 1
ATOM 2015 O O . SER B 1 123 ? 12.898 -15.344 7.422 1 97.75 123 SER B O 1
ATOM 2017 N N . GLU B 1 124 ? 11.156 -14.047 7.785 1 97.88 124 GLU B N 1
ATOM 2018 C CA . GLU B 1 124 ? 10.195 -15.094 7.457 1 97.88 124 GLU B CA 1
ATOM 2019 C C . GLU B 1 124 ? 9.781 -15.016 5.988 1 97.88 124 GLU B C 1
ATOM 2021 O O . GLU B 1 124 ? 9.133 -15.93 5.477 1 97.88 124 GLU B O 1
ATOM 2026 N N . ARG B 1 125 ? 10.156 -14.031 5.34 1 98.38 125 ARG B N 1
ATOM 2027 C CA . ARG B 1 125 ? 9.766 -13.844 3.947 1 98.38 125 ARG B CA 1
ATOM 2028 C C . ARG B 1 125 ? 10.703 -14.586 3.008 1 98.38 125 ARG B C 1
ATOM 2030 O O . ARG B 1 125 ? 11.922 -14.57 3.197 1 98.38 125 ARG B O 1
ATOM 2037 N N . PRO B 1 126 ? 10.133 -15.25 2.021 1 98 126 PRO B N 1
ATOM 2038 C CA . PRO B 1 126 ? 11.016 -15.797 0.991 1 98 126 PRO B CA 1
ATOM 2039 C C . PRO B 1 126 ? 11.867 -14.727 0.314 1 98 126 PRO B C 1
ATOM 2041 O O . PRO B 1 126 ? 11.492 -13.555 0.292 1 98 126 PRO B O 1
ATOM 2044 N N . GLU B 1 127 ? 12.914 -15.039 -0.332 1 96.5 127 GLU B N 1
ATOM 2045 C CA . GLU B 1 127 ? 13.984 -14.164 -0.79 1 96.5 127 GLU B CA 1
ATOM 2046 C C . GLU B 1 127 ? 13.445 -13.055 -1.692 1 96.5 127 GLU B C 1
ATOM 2048 O O . GLU B 1 127 ? 13.703 -11.875 -1.459 1 96.5 127 GLU B O 1
ATOM 2053 N N . PRO B 1 128 ? 12.586 -13.359 -2.738 1 97.19 128 PRO B N 1
ATOM 2054 C CA . PRO B 1 128 ? 12.109 -12.281 -3.607 1 97.19 128 PRO B CA 1
ATOM 2055 C C . PRO B 1 128 ? 11.289 -11.234 -2.857 1 97.19 128 PRO B C 1
ATOM 2057 O O . PRO B 1 128 ? 11.258 -10.07 -3.254 1 97.19 128 PRO B O 1
ATOM 2060 N N . LEU B 1 129 ? 10.719 -11.672 -1.743 1 98.44 129 LEU B N 1
ATOM 2061 C CA . LEU B 1 129 ? 9.828 -10.766 -1.019 1 98.44 129 LEU B CA 1
ATOM 2062 C C . LEU B 1 129 ? 10.562 -10.086 0.133 1 98.44 129 LEU B C 1
ATOM 2064 O O . LEU B 1 129 ? 10 -9.234 0.821 1 98.44 129 LEU B O 1
ATOM 2068 N N . LYS B 1 130 ? 11.781 -10.422 0.372 1 97.38 130 LYS B N 1
ATOM 2069 C CA . LYS B 1 130 ? 12.609 -9.695 1.33 1 97.38 130 LYS B CA 1
ATOM 2070 C C . LYS B 1 130 ? 13.039 -8.344 0.77 1 97.38 130 LYS B C 1
ATOM 2072 O O . LYS B 1 130 ? 12.859 -7.309 1.42 1 97.38 130 LYS B O 1
ATOM 2077 N N . LYS B 1 131 ? 13.453 -8.359 -0.428 1 94.88 131 LYS B N 1
ATOM 2078 C CA . LYS B 1 131 ? 13.977 -7.141 -1.045 1 94.88 131 LYS B CA 1
ATOM 2079 C C . LYS B 1 131 ? 12.867 -6.367 -1.758 1 94.88 131 LYS B C 1
ATOM 2081 O O . LYS B 1 131 ? 13.023 -5.176 -2.039 1 94.88 131 LYS B O 1
ATOM 2086 N N . GLY B 1 132 ? 11.773 -7.023 -1.974 1 97.56 132 GLY B N 1
ATOM 2087 C CA . GLY B 1 132 ? 10.766 -6.457 -2.85 1 97.56 132 GLY B CA 1
ATOM 2088 C C . GLY B 1 132 ? 9.672 -5.719 -2.1 1 97.56 132 GLY B C 1
ATOM 2089 O O . GLY B 1 132 ? 8.656 -5.332 -2.689 1 97.56 132 GLY B O 1
ATOM 2090 N N . ILE B 1 133 ? 9.867 -5.484 -0.749 1 98.44 133 ILE B N 1
ATOM 2091 C CA . ILE B 1 133 ? 8.781 -4.836 -0.016 1 98.44 133 ILE B CA 1
ATOM 2092 C C . ILE 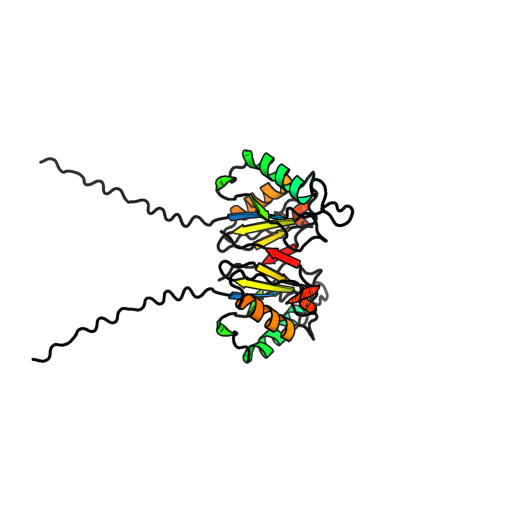B 1 133 ? 8.672 -3.375 -0.441 1 98.44 133 ILE B C 1
ATOM 2094 O O . ILE B 1 133 ? 9.68 -2.674 -0.542 1 98.44 133 ILE B O 1
ATOM 2098 N N . LEU B 1 134 ? 7.438 -2.982 -0.703 1 98.44 134 LEU B N 1
ATOM 2099 C CA . LEU B 1 134 ? 7.176 -1.614 -1.134 1 98.44 134 LEU B CA 1
ATOM 2100 C C . LEU B 1 134 ? 6.328 -0.873 -0.107 1 98.44 134 LEU B C 1
ATOM 2102 O O . LEU B 1 134 ? 6.434 0.349 0.025 1 98.44 134 LEU B O 1
ATOM 2106 N N . ALA B 1 135 ? 5.496 -1.653 0.603 1 98.69 135 ALA B N 1
ATOM 2107 C CA . ALA B 1 135 ? 4.555 -1.012 1.52 1 98.69 135 ALA B CA 1
ATOM 2108 C C . ALA B 1 135 ? 4.102 -1.981 2.607 1 98.69 135 ALA B C 1
ATOM 2110 O O . ALA B 1 135 ? 3.902 -3.17 2.344 1 98.69 135 ALA B O 1
ATOM 2111 N N . ARG B 1 136 ? 3.943 -1.497 3.75 1 98.81 136 ARG B N 1
ATOM 2112 C CA . ARG B 1 136 ? 3.25 -2.104 4.883 1 98.81 136 ARG B CA 1
ATOM 2113 C C . ARG B 1 136 ? 2.303 -1.105 5.543 1 98.81 136 ARG B C 1
ATOM 2115 O O . ARG B 1 136 ? 2.746 -0.146 6.176 1 98.81 136 ARG B O 1
ATOM 2122 N N . ILE B 1 137 ? 1.034 -1.321 5.371 1 98.69 137 ILE B N 1
ATOM 2123 C CA . ILE B 1 137 ? 0.043 -0.327 5.766 1 98.69 137 ILE B CA 1
ATOM 2124 C C . ILE B 1 137 ? -0.904 -0.928 6.801 1 98.69 137 ILE B C 1
ATOM 2126 O O . ILE B 1 137 ? -1.466 -2.006 6.59 1 98.69 137 ILE B O 1
ATOM 2130 N N . PRO B 1 138 ? -1.11 -0.269 7.934 1 97.88 138 PRO B N 1
ATOM 2131 C CA . PRO B 1 138 ? -2.029 -0.792 8.945 1 97.88 138 PRO B CA 1
ATOM 2132 C C . PRO B 1 138 ? -3.469 -0.881 8.445 1 97.88 138 PRO B C 1
ATOM 2134 O O . PRO B 1 138 ? -3.832 -0.215 7.477 1 97.88 138 PRO B O 1
ATOM 2137 N N . SER B 1 139 ? -4.262 -1.727 9.102 1 94.56 139 SER B N 1
ATOM 2138 C CA . SER B 1 139 ? -5.695 -1.789 8.852 1 94.56 139 SER B CA 1
ATOM 2139 C C . SER B 1 139 ? -6.426 -0.625 9.516 1 94.56 139 SER B C 1
ATOM 2141 O O . SER B 1 139 ? -5.875 0.031 10.398 1 94.56 139 SER B O 1
ATOM 2143 N N . LEU B 1 140 ? -7.652 -0.414 8.977 1 88.81 140 LEU B N 1
ATOM 2144 C CA . LEU B 1 140 ? -8.508 0.578 9.617 1 88.81 140 LEU B CA 1
ATOM 2145 C C . LEU B 1 140 ? -8.938 0.105 11 1 88.81 140 LEU B C 1
ATOM 2147 O O . LEU B 1 140 ? -9.109 -1.096 11.227 1 88.81 140 LEU B O 1
ATOM 2151 N N . SER B 1 141 ? -8.766 0.905 11.883 1 69.19 141 SER B N 1
ATOM 2152 C CA . SER B 1 141 ? -9.211 0.568 13.227 1 69.19 141 SER B CA 1
ATOM 2153 C C . SER B 1 141 ? -10.719 0.307 13.258 1 69.19 141 SER B C 1
ATOM 2155 O O . SER B 1 141 ? -11.469 0.871 12.461 1 69.19 141 SER B O 1
#

pLDDT: mean 88.46, std 21.84, range [28.2, 98.94]